Protein AF-A0A960EI30-F1 (afdb_monomer)

Secondary structure (DSSP, 8-state):
-HHHHHHHHHHHHHTT----------EETTTTEE--TTGGGSTT---------EEEEEEBPPPTT-SS-PEEEEEES-GGGGGG--EEEE-TT-EEEEEEETTEEEEEETTTTTTTTTTTTTPEEEEEEEHHHHTT-BB--SSGGGTTSTT-SEEEE-TT--TTSTTSEEEE-TTT-HHHHHHH-

Solvent-accessible surface area (backbone atoms only — not comparable to full-atom values): 10805 Å² total; per-residue (Å²): 107,71,67,58,51,51,50,52,51,47,55,37,45,78,69,66,74,59,83,88,80,95,73,65,66,58,66,40,81,91,77,72,42,78,54,56,81,65,66,66,66,40,93,81,57,75,72,96,76,90,69,62,80,46,78,47,78,37,43,33,60,59,54,98,89,52,94,63,55,40,24,41,37,27,37,45,62,56,72,87,47,56,69,55,51,40,33,37,30,28,28,41,89,41,54,27,31,34,29,38,48,97,89,43,38,40,36,34,24,51,76,18,46,73,82,41,49,77,82,46,62,83,49,43,80,78,48,77,43,50,25,57,76,48,43,72,42,43,42,57,67,95,49,71,84,58,71,84,47,84,90,48,36,27,27,38,70,29,85,84,60,65,80,64,56,64,27,44,26,42,70,24,26,48,86,78,31,58,68,31,32,63,71,73,109

pLDDT: mean 89.68, std 6.68, range [59.0, 97.44]

Foldseek 3Di:
DVVVVVVVVVVCVVVVNDDDDDAAADADPVVRDGDDPVVCPPPPNDDDDDFDKDWDWWFWDDDVPDPATATEIAIDRCVVLLLLFFEKEAAQAFKWFWKDDPRYTYIFGPLQCVVCVVVCPRIDGPDIDGSNVQFQIATDGPHCPCVVPPPTRTYFYQNPQDGNPTRRMHGARLNNDRSSVVRVD

Radius of gyration: 20.9 Å; Cα contacts (8 Å, |Δi|>4): 328; chains: 1; bounding box: 59×34×61 Å

Structure (mmCIF, N/CA/C/O backbone):
data_AF-A0A960EI30-F1
#
_entry.id   AF-A0A960EI30-F1
#
loop_
_atom_site.group_PDB
_atom_site.id
_atom_site.type_symbol
_atom_site.label_atom_id
_atom_site.label_alt_id
_atom_site.label_comp_id
_atom_site.label_asym_id
_atom_site.label_entity_id
_atom_site.label_seq_id
_atom_site.pdbx_PDB_ins_code
_atom_site.Cartn_x
_atom_site.Cartn_y
_atom_site.Cartn_z
_atom_site.occupancy
_atom_site.B_iso_or_equiv
_atom_site.auth_seq_id
_atom_site.auth_comp_id
_atom_site.auth_asym_id
_atom_site.auth_atom_id
_atom_site.pdbx_PDB_model_num
ATOM 1 N N . TYR A 1 1 ? 34.823 -7.526 -31.412 1.00 83.88 1 TYR A N 1
ATOM 2 C CA . TYR A 1 1 ? 33.983 -7.645 -30.200 1.00 83.88 1 TYR A CA 1
ATOM 3 C C . TYR A 1 1 ? 32.871 -6.600 -30.197 1.00 83.88 1 TYR A C 1
ATOM 5 O O . TYR A 1 1 ? 31.747 -6.986 -30.466 1.00 83.88 1 TYR A O 1
ATOM 13 N N . MET A 1 2 ? 33.157 -5.297 -30.018 1.00 94.31 2 MET A N 1
ATOM 14 C CA . MET A 1 2 ? 32.114 -4.246 -29.999 1.00 94.31 2 MET A CA 1
ATOM 15 C C . MET A 1 2 ? 31.248 -4.201 -31.269 1.00 94.31 2 MET A C 1
ATOM 17 O O . MET A 1 2 ? 30.031 -4.094 -31.173 1.00 94.31 2 MET A O 1
ATOM 21 N N . GLU A 1 3 ? 31.855 -4.342 -32.450 1.00 94.56 3 GLU A N 1
ATOM 22 C CA . GLU A 1 3 ? 31.123 -4.392 -33.726 1.00 94.56 3 GLU A CA 1
ATOM 23 C C . GLU A 1 3 ? 30.145 -5.577 -33.788 1.00 94.56 3 GLU A C 1
ATOM 25 O O . GLU A 1 3 ? 28.998 -5.418 -34.195 1.00 94.56 3 GLU A O 1
ATOM 30 N N . SER A 1 4 ? 30.555 -6.748 -33.294 1.00 95.38 4 SER A N 1
ATOM 31 C CA . SER A 1 4 ? 29.703 -7.940 -33.210 1.00 95.38 4 SER A CA 1
ATOM 32 C C . SER A 1 4 ? 28.537 -7.742 -32.233 1.00 95.38 4 SER A C 1
ATOM 34 O O . SER A 1 4 ? 27.418 -8.156 -32.528 1.00 95.38 4 SER A O 1
ATOM 36 N N . THR A 1 5 ? 28.771 -7.075 -31.096 1.00 94.50 5 THR A N 1
ATOM 37 C CA . THR A 1 5 ? 27.716 -6.707 -30.137 1.00 94.50 5 THR A CA 1
ATOM 38 C C . THR A 1 5 ? 26.719 -5.731 -30.757 1.00 94.50 5 THR A C 1
ATOM 40 O O . THR A 1 5 ? 25.513 -5.934 -30.642 1.00 94.50 5 THR A O 1
ATOM 43 N N . MET A 1 6 ? 27.210 -4.707 -31.459 1.00 95.62 6 MET A N 1
ATOM 44 C CA . MET A 1 6 ? 26.358 -3.726 -32.132 1.00 95.62 6 MET A CA 1
ATOM 45 C C . MET A 1 6 ? 25.544 -4.365 -33.262 1.00 95.62 6 MET A C 1
ATOM 47 O O . MET A 1 6 ? 24.359 -4.077 -33.410 1.00 95.62 6 MET A O 1
ATOM 51 N N . TRP A 1 7 ? 26.143 -5.293 -34.015 1.00 96.44 7 TRP A N 1
ATOM 52 C CA . TRP A 1 7 ? 25.434 -6.090 -35.013 1.00 96.44 7 TRP A CA 1
ATOM 53 C C . TRP A 1 7 ? 24.312 -6.921 -34.377 1.00 96.44 7 TRP A C 1
ATOM 55 O O . TRP A 1 7 ? 23.181 -6.875 -34.857 1.00 96.44 7 TRP A O 1
ATOM 65 N N . ALA A 1 8 ? 24.583 -7.618 -33.268 1.00 96.19 8 ALA A N 1
ATOM 66 C CA . ALA A 1 8 ? 23.573 -8.407 -32.563 1.00 96.19 8 ALA A CA 1
ATOM 67 C C . ALA A 1 8 ? 22.427 -7.530 -32.031 1.00 96.19 8 ALA A C 1
ATOM 69 O O . ALA A 1 8 ? 21.259 -7.876 -32.202 1.00 96.19 8 ALA A O 1
ATOM 70 N N . PHE A 1 9 ? 22.744 -6.365 -31.459 1.00 95.88 9 PHE A N 1
ATOM 71 C CA . PHE A 1 9 ? 21.742 -5.399 -31.009 1.00 95.88 9 PHE A CA 1
ATOM 72 C C . PHE A 1 9 ? 20.889 -4.882 -32.174 1.00 95.88 9 PHE A C 1
ATOM 74 O O . PHE A 1 9 ? 19.662 -4.878 -32.083 1.00 95.88 9 PHE A O 1
ATOM 81 N N . LYS A 1 10 ? 21.514 -4.541 -33.309 1.00 96.44 10 LYS A N 1
ATOM 82 C CA . LYS A 1 10 ? 20.796 -4.141 -34.526 1.00 96.44 10 LYS A CA 1
ATOM 83 C C . LYS A 1 10 ? 19.854 -5.244 -35.010 1.00 96.44 10 LYS A C 1
ATOM 85 O O . LYS A 1 10 ? 18.728 -4.946 -35.378 1.00 96.44 10 LYS A O 1
ATOM 90 N N . GLN A 1 11 ? 20.266 -6.512 -34.973 1.00 97.12 11 GLN A N 1
ATOM 91 C CA . GLN A 1 11 ? 19.382 -7.624 -35.345 1.00 97.12 11 GLN A CA 1
ATOM 92 C C . GLN A 1 11 ? 18.156 -7.735 -34.427 1.00 97.12 11 GLN A C 1
ATOM 94 O O . GLN A 1 11 ? 17.078 -8.086 -34.898 1.00 97.12 11 GLN A O 1
ATOM 99 N N . LEU A 1 12 ? 18.299 -7.452 -33.129 1.00 97.00 12 LEU A N 1
ATOM 100 C CA . LEU A 1 12 ? 17.165 -7.417 -32.198 1.00 97.00 12 LEU A CA 1
ATOM 101 C C . LEU A 1 12 ? 16.245 -6.223 -32.477 1.00 97.00 12 LEU A C 1
ATOM 103 O O . LEU A 1 12 ? 15.024 -6.380 -32.467 1.00 97.00 12 LEU A O 1
ATOM 107 N N . TRP A 1 13 ? 16.829 -5.060 -32.775 1.00 95.81 13 TRP A N 1
ATOM 108 C CA . TRP A 1 13 ? 16.100 -3.858 -33.172 1.00 95.81 13 TRP A CA 1
ATOM 109 C C . TRP A 1 13 ? 15.303 -4.069 -34.464 1.00 95.81 13 TRP A C 1
ATOM 111 O O . TRP A 1 13 ? 14.098 -3.839 -34.484 1.00 95.81 13 TRP A O 1
ATOM 121 N N . ASP A 1 14 ? 15.947 -4.583 -35.517 1.00 97.12 14 ASP A N 1
ATOM 122 C CA . ASP A 1 14 ? 15.319 -4.853 -36.818 1.00 97.12 14 ASP A CA 1
ATOM 123 C C . ASP A 1 14 ? 14.150 -5.854 -36.693 1.00 97.12 14 ASP A C 1
ATOM 125 O O . ASP A 1 14 ? 13.209 -5.817 -37.483 1.00 97.12 14 ASP A O 1
ATOM 129 N N . LYS A 1 15 ? 14.190 -6.742 -35.688 1.00 97.44 15 LYS A N 1
ATOM 130 C CA . LYS A 1 15 ? 13.121 -7.703 -35.362 1.00 97.44 15 LYS A CA 1
ATOM 131 C C . LYS A 1 15 ? 12.020 -7.131 -34.460 1.00 97.44 15 LYS A C 1
ATOM 133 O O . LYS A 1 15 ? 11.087 -7.861 -34.135 1.00 97.44 15 LYS A O 1
ATOM 138 N N . GLY A 1 16 ? 12.125 -5.875 -34.024 1.00 96.12 16 GLY A N 1
ATOM 139 C CA . GLY A 1 16 ? 11.161 -5.241 -33.120 1.00 96.12 16 GLY A CA 1
ATOM 140 C C . GLY A 1 16 ? 11.188 -5.782 -31.685 1.00 96.12 16 GLY A C 1
ATOM 141 O O . GLY A 1 16 ? 10.195 -5.670 -30.975 1.00 96.12 16 GLY A O 1
ATOM 142 N N . LEU A 1 17 ? 12.298 -6.390 -31.251 1.00 95.62 17 LEU A N 1
ATOM 143 C CA . LEU A 1 17 ? 12.448 -6.961 -29.902 1.00 95.62 17 LEU A CA 1
ATOM 144 C C . LEU A 1 17 ? 13.025 -5.966 -28.882 1.00 95.62 17 LEU A C 1
ATOM 146 O O . LEU A 1 17 ? 13.135 -6.288 -27.701 1.00 95.62 17 LEU A O 1
ATOM 150 N N . VAL A 1 18 ? 13.418 -4.774 -29.333 1.00 94.56 18 VAL A N 1
ATOM 151 C CA . VAL A 1 18 ? 13.953 -3.695 -28.498 1.00 94.56 18 VAL A CA 1
ATOM 152 C C . VAL A 1 18 ? 12.919 -2.585 -28.422 1.00 94.56 18 VAL A C 1
ATOM 154 O O . VAL A 1 18 ? 12.392 -2.157 -29.446 1.00 94.56 18 VAL A O 1
ATOM 157 N N . TYR A 1 19 ? 12.649 -2.113 -27.211 1.00 93.69 19 TYR A N 1
ATOM 158 C CA . TYR A 1 19 ? 11.723 -1.019 -26.967 1.00 93.69 19 TYR A CA 1
ATOM 159 C C . TYR A 1 19 ? 12.209 -0.153 -25.807 1.00 93.69 19 TYR A C 1
ATOM 161 O O . TYR A 1 19 ? 12.984 -0.596 -24.958 1.00 93.69 19 TYR A O 1
ATOM 169 N N . GLU A 1 20 ? 11.723 1.081 -25.781 1.00 92.06 20 GLU A N 1
ATOM 170 C CA . GLU A 1 20 ? 11.888 2.011 -24.672 1.00 92.06 20 GLU A CA 1
ATOM 171 C C . GLU A 1 20 ? 10.572 2.084 -23.893 1.00 92.06 20 GLU A C 1
ATOM 173 O O . GLU A 1 20 ? 9.489 2.078 -24.482 1.00 92.06 20 GLU A O 1
ATOM 178 N N . GLY A 1 21 ? 10.650 2.118 -22.564 1.00 88.56 21 GLY A N 1
ATOM 179 C CA . GLY A 1 21 ? 9.469 2.222 -21.719 1.00 88.56 21 GLY A CA 1
ATOM 180 C C . GLY A 1 21 ? 9.800 2.727 -20.323 1.00 88.56 21 GLY A C 1
ATOM 181 O O . GLY A 1 21 ? 10.881 2.471 -19.797 1.00 88.56 21 GLY A O 1
ATOM 182 N N . TYR A 1 22 ? 8.838 3.420 -19.718 1.00 88.19 22 TYR A N 1
ATOM 183 C CA . TYR A 1 22 ? 8.903 3.847 -18.325 1.00 88.19 22 TYR A CA 1
ATOM 184 C C . TYR A 1 22 ? 8.431 2.706 -17.427 1.00 88.19 22 TYR A C 1
ATOM 186 O O . TYR A 1 22 ? 7.277 2.286 -17.511 1.00 88.19 22 TYR A O 1
ATOM 194 N N . ARG A 1 23 ? 9.333 2.185 -16.592 1.00 86.62 23 ARG A N 1
ATOM 195 C CA . ARG A 1 23 ? 9.057 1.090 -15.654 1.00 86.62 23 ARG A CA 1
ATOM 196 C C . ARG A 1 23 ? 9.747 1.338 -14.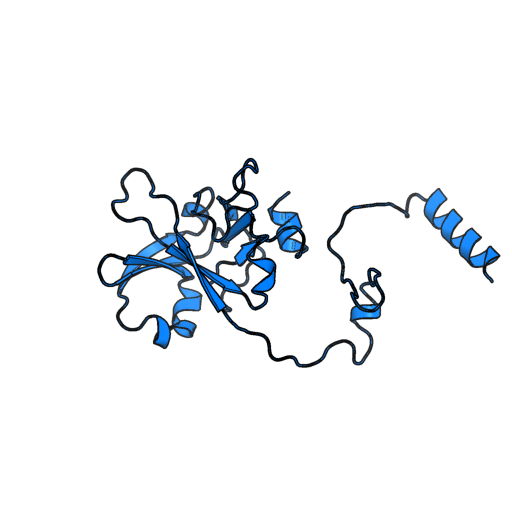319 1.00 86.62 23 ARG A C 1
ATOM 198 O O . ARG A 1 23 ? 10.820 1.939 -14.280 1.00 86.62 23 ARG A O 1
ATOM 205 N N . VAL A 1 24 ? 9.158 0.810 -13.250 1.00 89.31 24 VAL A N 1
ATOM 206 C CA . VAL A 1 24 ? 9.842 0.655 -11.965 1.00 89.31 24 VAL A CA 1
ATOM 207 C C . VAL A 1 24 ? 10.818 -0.510 -12.096 1.00 89.31 24 VAL A C 1
ATOM 209 O O . VAL A 1 24 ? 10.431 -1.619 -12.452 1.00 89.31 24 VAL A O 1
ATOM 212 N N . VAL A 1 25 ? 12.100 -0.250 -11.851 1.00 91.00 25 VAL A N 1
ATOM 213 C CA . VAL A 1 25 ? 13.173 -1.248 -11.939 1.00 91.00 25 VAL A CA 1
ATOM 214 C C . VAL A 1 25 ? 14.093 -1.135 -10.727 1.00 91.00 25 VAL A C 1
ATOM 216 O O . VAL A 1 25 ? 14.200 -0.052 -10.142 1.00 91.00 25 VAL A O 1
ATOM 219 N N . PRO A 1 26 ? 14.796 -2.215 -10.344 1.00 89.69 26 PRO A N 1
ATOM 220 C CA . PRO A 1 26 ? 15.822 -2.134 -9.315 1.00 89.69 26 PRO A CA 1
ATOM 221 C C . PRO A 1 26 ? 16.863 -1.072 -9.685 1.00 89.69 26 PRO A C 1
ATOM 223 O O . PRO A 1 26 ? 17.439 -1.107 -10.772 1.00 89.69 26 PRO A O 1
ATOM 226 N N . TYR A 1 27 ? 17.110 -0.124 -8.783 1.00 91.12 27 TYR A N 1
ATOM 227 C CA . TYR A 1 27 ? 18.013 0.998 -9.027 1.00 91.12 27 TYR A CA 1
ATOM 228 C C . TYR A 1 27 ? 19.121 1.045 -7.976 1.00 91.12 27 TYR A C 1
ATOM 230 O O . TYR A 1 27 ? 18.857 1.058 -6.772 1.00 91.12 27 TYR A O 1
ATOM 238 N N . SER A 1 28 ? 20.378 1.100 -8.425 1.00 91.12 28 SER A N 1
ATOM 239 C CA . SER A 1 28 ? 21.524 1.288 -7.534 1.00 91.12 28 SER A CA 1
ATOM 240 C C . SER A 1 28 ? 21.850 2.769 -7.419 1.00 91.12 28 SER A C 1
ATOM 242 O O . SER A 1 28 ? 22.382 3.370 -8.348 1.00 91.12 28 SER A O 1
ATOM 244 N N . TRP A 1 29 ? 21.595 3.361 -6.253 1.00 90.88 29 TRP A N 1
ATOM 245 C CA . TRP A 1 29 ? 21.957 4.758 -5.993 1.00 90.88 29 TRP A CA 1
ATOM 246 C C . TRP A 1 29 ? 23.478 4.989 -5.997 1.00 90.88 29 TRP A C 1
ATOM 248 O O . TRP A 1 29 ? 23.924 6.074 -6.358 1.00 90.88 29 TRP A O 1
ATOM 258 N N . ALA A 1 30 ? 24.276 3.973 -5.647 1.00 91.12 30 ALA A N 1
ATOM 259 C CA . ALA A 1 30 ? 25.737 4.063 -5.634 1.00 91.12 30 ALA A CA 1
ATOM 260 C C . ALA A 1 30 ? 26.339 4.069 -7.049 1.00 91.12 30 ALA A C 1
ATOM 262 O O . ALA A 1 30 ? 27.309 4.778 -7.298 1.00 91.12 30 ALA A O 1
ATOM 263 N N . ALA A 1 31 ? 25.759 3.290 -7.968 1.00 91.00 31 ALA A N 1
ATOM 264 C CA . ALA A 1 31 ? 26.190 3.227 -9.367 1.00 91.00 31 ALA A CA 1
ATOM 265 C C . ALA A 1 31 ? 25.393 4.169 -10.289 1.00 91.00 31 ALA A C 1
ATOM 267 O O . ALA A 1 31 ? 25.748 4.322 -11.452 1.00 91.00 31 ALA A O 1
ATOM 268 N N . GLN A 1 32 ? 24.326 4.787 -9.770 1.00 93.69 32 GLN A N 1
ATOM 269 C CA . GLN A 1 32 ? 23.434 5.712 -10.477 1.00 93.69 32 GLN A CA 1
ATOM 270 C C . GLN A 1 32 ? 22.860 5.130 -11.778 1.00 93.69 32 GLN A C 1
ATOM 272 O O . GLN A 1 32 ? 22.743 5.817 -12.788 1.00 93.69 32 GLN A O 1
ATOM 277 N N . THR A 1 33 ? 22.515 3.840 -11.757 1.00 93.06 33 THR A N 1
ATOM 278 C CA . THR A 1 33 ? 22.007 3.116 -12.927 1.00 93.06 33 THR A CA 1
ATOM 279 C C . THR A 1 33 ? 20.950 2.088 -12.524 1.00 93.06 33 THR A C 1
ATOM 281 O O . THR A 1 33 ? 21.036 1.518 -11.424 1.00 93.06 33 THR A O 1
ATOM 284 N N . PRO A 1 34 ? 19.960 1.817 -13.398 1.00 92.00 34 PRO A N 1
ATOM 285 C CA . PRO A 1 34 ? 19.110 0.644 -13.260 1.00 92.00 34 PRO A CA 1
ATOM 286 C C . PRO A 1 34 ? 19.932 -0.644 -13.367 1.00 92.00 34 PRO A C 1
ATOM 288 O O . PRO A 1 34 ? 20.963 -0.688 -14.043 1.00 92.00 34 PRO A O 1
ATOM 291 N N . LEU A 1 35 ? 19.445 -1.684 -12.698 1.00 89.44 35 LEU A N 1
ATOM 292 C CA . LEU A 1 35 ? 19.988 -3.035 -12.728 1.00 89.44 35 LEU A CA 1
ATOM 293 C C . LEU A 1 35 ? 19.006 -3.982 -13.417 1.00 89.44 35 LEU A C 1
ATOM 295 O O . LEU A 1 35 ? 17.786 -3.826 -13.340 1.00 89.44 35 LEU A O 1
ATOM 299 N N . SER A 1 36 ? 19.550 -5.003 -14.064 1.00 88.31 36 SER A N 1
ATOM 300 C CA . SER A 1 36 ? 18.779 -6.103 -14.632 1.00 88.31 36 SER A CA 1
ATOM 301 C C . SER A 1 36 ? 18.301 -7.078 -13.550 1.00 88.31 36 SER A C 1
ATOM 303 O O . SER A 1 36 ? 18.936 -7.259 -12.510 1.00 88.31 36 SER A O 1
ATOM 305 N N . HIS A 1 37 ? 17.220 -7.811 -13.831 1.00 83.12 37 HIS A N 1
ATOM 306 C CA . HIS A 1 37 ? 16.724 -8.864 -12.934 1.00 83.12 37 HIS A CA 1
ATOM 307 C C . HIS A 1 37 ? 17.718 -10.014 -12.695 1.00 83.12 37 HIS A C 1
ATOM 309 O O . HIS A 1 37 ? 17.536 -10.800 -11.764 1.00 83.12 37 HIS A O 1
ATOM 315 N N . PHE A 1 38 ? 18.728 -10.172 -13.557 1.00 83.19 38 PHE A N 1
ATOM 316 C CA . PHE A 1 38 ? 19.775 -11.175 -13.366 1.00 83.19 38 PHE A CA 1
ATOM 317 C C . PHE A 1 38 ? 20.805 -10.707 -12.336 1.00 83.19 38 PHE A C 1
ATOM 319 O O . PHE A 1 38 ? 21.208 -11.499 -11.489 1.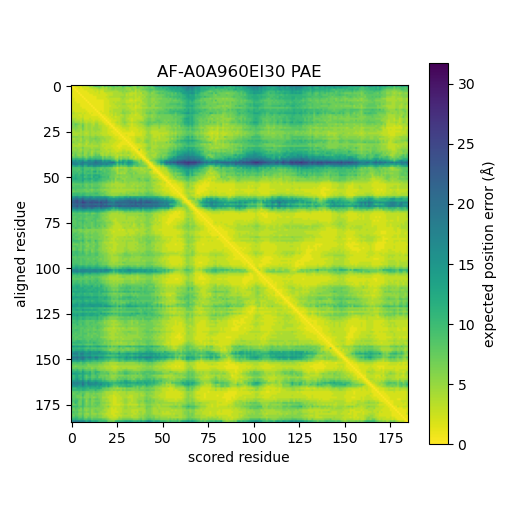00 83.19 38 PHE A O 1
ATOM 326 N N . GLU A 1 39 ? 21.172 -9.423 -12.337 1.00 83.44 39 GLU A N 1
ATOM 327 C CA . GLU A 1 39 ? 22.117 -8.854 -11.364 1.00 83.44 39 GLU A CA 1
ATOM 328 C C . GLU A 1 39 ? 21.567 -8.890 -9.936 1.00 83.44 39 GLU A C 1
ATOM 330 O O . GLU A 1 39 ? 22.310 -9.152 -8.992 1.00 83.44 39 GLU A O 1
ATOM 335 N N . THR A 1 40 ? 20.254 -8.714 -9.772 1.00 76.19 40 THR A N 1
ATOM 336 C CA . THR A 1 40 ? 19.594 -8.808 -8.461 1.00 76.19 40 THR A CA 1
ATOM 337 C C . THR A 1 40 ? 19.508 -10.230 -7.912 1.00 76.19 40 THR A C 1
ATOM 339 O O . THR A 1 40 ? 19.113 -10.399 -6.766 1.00 76.19 40 THR A O 1
ATOM 342 N N . ARG A 1 41 ? 19.826 -11.252 -8.717 1.00 74.06 41 ARG A N 1
ATOM 343 C CA . ARG A 1 41 ? 19.757 -12.674 -8.337 1.00 74.06 41 ARG A CA 1
ATOM 344 C C . ARG A 1 41 ? 21.125 -13.354 -8.277 1.00 74.06 41 ARG A C 1
ATOM 346 O O . ARG A 1 41 ? 21.184 -14.557 -8.055 1.00 74.06 41 ARG A O 1
ATOM 353 N N . LEU A 1 42 ? 22.214 -12.608 -8.468 1.00 75.50 42 LEU A N 1
ATOM 354 C CA . LEU A 1 42 ? 23.567 -13.136 -8.292 1.00 75.50 42 LEU A CA 1
ATOM 355 C C . LEU A 1 42 ? 23.807 -13.532 -6.828 1.00 75.50 42 LEU A C 1
ATOM 357 O O . LEU A 1 42 ? 23.297 -12.878 -5.911 1.00 75.50 42 LEU A O 1
ATOM 361 N N . ASP A 1 43 ? 24.607 -14.574 -6.607 1.00 59.00 43 ASP A N 1
ATOM 362 C CA . ASP A 1 43 ? 24.966 -15.045 -5.267 1.00 59.00 43 ASP A CA 1
ATOM 363 C C . ASP A 1 43 ? 25.548 -13.887 -4.425 1.00 59.00 43 ASP A C 1
ATOM 365 O O . ASP A 1 43 ? 26.480 -13.200 -4.848 1.00 59.00 43 ASP A O 1
ATOM 369 N N . ASN A 1 44 ? 24.996 -13.668 -3.222 1.00 64.69 44 ASN A N 1
ATOM 370 C CA . ASN A 1 44 ? 25.287 -12.568 -2.271 1.00 64.69 44 ASN A CA 1
ATOM 371 C C . ASN A 1 44 ? 24.647 -11.186 -2.541 1.00 64.69 44 ASN A C 1
ATOM 373 O O . ASN A 1 44 ? 25.010 -10.198 -1.885 1.00 64.69 44 ASN A O 1
ATOM 377 N N . SER A 1 45 ? 23.696 -11.092 -3.471 1.00 74.44 45 SER A N 1
ATOM 378 C CA . SER A 1 45 ? 22.893 -9.875 -3.695 1.00 74.44 45 SER A CA 1
ATOM 379 C C . SER A 1 45 ? 21.930 -9.580 -2.534 1.00 74.44 45 SER A C 1
ATOM 381 O O . SER A 1 45 ? 21.864 -8.444 -2.059 1.00 74.44 45 SER A O 1
ATOM 383 N N . TYR A 1 46 ? 21.246 -10.604 -2.017 1.00 81.06 46 TYR A N 1
ATOM 384 C CA . TYR A 1 46 ? 20.376 -10.493 -0.845 1.00 81.06 46 TYR A CA 1
ATOM 385 C C . TYR A 1 46 ? 21.185 -10.502 0.450 1.00 81.06 46 TYR A C 1
ATOM 387 O O . TYR A 1 46 ? 22.072 -11.332 0.655 1.00 81.06 46 TYR A O 1
ATOM 395 N N . ARG A 1 47 ? 20.869 -9.567 1.346 1.00 83.62 47 ARG A N 1
ATOM 396 C CA . ARG A 1 47 ? 21.516 -9.426 2.653 1.00 83.62 47 ARG A CA 1
ATOM 397 C C . ARG A 1 47 ? 20.458 -9.141 3.698 1.00 83.62 47 ARG A C 1
ATOM 399 O O . ARG A 1 47 ? 19.582 -8.315 3.460 1.00 83.62 47 ARG A O 1
ATOM 406 N N . SER A 1 48 ? 20.584 -9.759 4.866 1.00 86.56 48 SER A N 1
ATOM 407 C CA . SER A 1 48 ? 19.721 -9.437 5.997 1.00 86.56 48 SER A CA 1
ATOM 408 C C . SER A 1 48 ? 19.926 -7.980 6.406 1.00 86.56 48 SER A C 1
ATOM 410 O O . SER A 1 48 ? 21.051 -7.537 6.661 1.00 86.56 48 SER A O 1
ATOM 412 N N . ARG A 1 49 ? 18.831 -7.228 6.450 1.00 85.38 49 ARG A N 1
ATOM 413 C CA . ARG A 1 49 ? 18.773 -5.851 6.933 1.00 85.38 49 ARG A CA 1
ATOM 414 C C . ARG A 1 49 ? 17.706 -5.758 8.011 1.00 85.38 49 ARG A C 1
ATOM 416 O O . ARG A 1 49 ? 16.778 -6.560 8.048 1.00 85.38 49 ARG A O 1
ATOM 423 N N . GLN A 1 50 ? 17.899 -4.813 8.919 1.00 86.38 50 GLN A N 1
ATOM 424 C CA . GLN A 1 50 ? 16.890 -4.465 9.900 1.00 86.38 50 GLN A CA 1
ATOM 425 C C . GLN A 1 50 ? 16.161 -3.235 9.378 1.00 86.38 50 GLN A C 1
ATOM 427 O O . GLN A 1 50 ? 16.743 -2.152 9.339 1.00 86.38 50 GLN A O 1
ATOM 432 N N . ASP A 1 51 ? 14.911 -3.431 8.981 1.00 87.12 51 ASP A N 1
ATOM 433 C CA . ASP A 1 51 ? 14.031 -2.367 8.518 1.00 87.12 51 ASP A CA 1
ATOM 434 C C . ASP A 1 51 ? 12.982 -2.047 9.592 1.00 87.12 51 ASP A C 1
ATOM 436 O O . ASP A 1 51 ? 12.607 -2.921 10.386 1.00 87.12 51 ASP A O 1
ATOM 440 N N . PRO A 1 52 ? 12.518 -0.790 9.675 1.00 89.88 52 PRO A N 1
ATOM 441 C CA . PRO A 1 52 ? 11.411 -0.440 10.551 1.00 89.88 52 PRO A CA 1
ATOM 442 C C . PRO A 1 52 ? 10.128 -1.119 10.063 1.00 89.88 52 PRO A C 1
ATOM 444 O O . PRO A 1 52 ? 9.888 -1.192 8.867 1.00 89.88 52 PRO A O 1
ATOM 447 N N . ALA A 1 53 ? 9.270 -1.554 10.982 1.00 89.31 53 ALA A N 1
ATOM 448 C CA . ALA A 1 53 ? 7.920 -2.014 10.669 1.00 89.31 53 ALA A CA 1
ATOM 449 C C . ALA A 1 53 ? 6.926 -1.013 11.259 1.00 89.31 53 ALA A C 1
ATOM 451 O O . ALA A 1 53 ? 6.802 -0.909 12.480 1.00 89.31 53 ALA A O 1
ATOM 452 N N . LEU A 1 54 ? 6.250 -0.246 10.403 1.00 91.94 54 LEU A N 1
ATOM 453 C CA . LEU A 1 54 ? 5.295 0.774 10.828 1.00 91.94 54 LEU A CA 1
ATOM 454 C C . LEU A 1 54 ? 3.880 0.384 10.426 1.00 91.94 54 LEU A C 1
ATOM 456 O O . LEU A 1 54 ? 3.638 -0.084 9.317 1.00 91.94 54 LEU A O 1
ATOM 460 N N . THR A 1 55 ? 2.939 0.630 11.333 1.00 93.44 55 THR A N 1
ATOM 461 C CA . THR A 1 55 ? 1.506 0.594 11.032 1.00 93.44 55 THR A CA 1
ATOM 462 C C . THR A 1 55 ? 0.981 2.018 11.090 1.00 93.44 55 THR A C 1
ATOM 464 O O . THR A 1 55 ? 1.145 2.699 12.102 1.00 93.44 55 THR A O 1
ATOM 467 N N . VAL A 1 56 ? 0.394 2.481 9.991 1.00 94.56 56 VAL A N 1
ATOM 468 C CA . VAL A 1 56 ? -0.042 3.865 9.809 1.00 94.56 56 VAL A CA 1
ATOM 469 C C . VAL A 1 56 ? -1.548 3.909 9.577 1.00 94.56 56 VAL A C 1
ATOM 471 O O . VAL A 1 56 ? -2.108 3.084 8.857 1.00 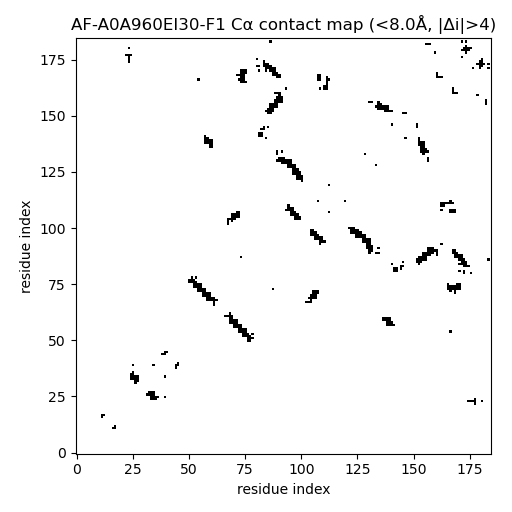94.56 56 VAL A O 1
ATOM 474 N N . THR A 1 57 ? -2.213 4.873 10.208 1.00 94.88 57 THR A N 1
ATOM 475 C CA . THR A 1 57 ? -3.662 5.070 10.108 1.00 94.88 57 THR A CA 1
ATOM 476 C C . THR A 1 57 ? -3.999 6.082 9.018 1.00 94.88 57 THR A C 1
ATOM 478 O O . THR A 1 57 ? -3.520 7.214 9.072 1.00 94.88 57 THR A O 1
ATOM 481 N N . PHE A 1 58 ? -4.897 5.722 8.107 1.00 95.62 58 PHE A N 1
ATOM 482 C CA . PHE A 1 58 ? -5.452 6.612 7.088 1.00 95.62 58 PHE A CA 1
ATOM 483 C C . PHE A 1 58 ? -6.928 6.868 7.366 1.00 95.62 58 PHE A C 1
ATOM 485 O O . PHE A 1 58 ? -7.732 5.940 7.397 1.00 95.62 58 PHE A O 1
ATOM 492 N N . LYS A 1 59 ? -7.311 8.121 7.592 1.00 94.75 59 LYS A N 1
ATOM 493 C CA . LYS A 1 59 ? -8.695 8.464 7.929 1.00 94.75 59 LYS A CA 1
ATOM 494 C C . LYS A 1 59 ? -9.548 8.496 6.664 1.00 94.75 59 LYS A C 1
ATOM 496 O O . LYS A 1 59 ? -9.341 9.351 5.808 1.00 94.75 59 LYS A O 1
ATOM 501 N N . LEU A 1 60 ? -10.505 7.578 6.547 1.00 93.94 60 LEU A N 1
ATOM 502 C CA . LEU A 1 60 ? -11.441 7.557 5.425 1.00 93.94 60 LEU A CA 1
ATOM 503 C C . LEU A 1 60 ? -12.429 8.716 5.551 1.00 93.94 60 LEU A C 1
ATOM 505 O O . LEU A 1 60 ? -12.834 9.088 6.653 1.00 93.94 60 LEU A O 1
ATOM 509 N N . HIS A 1 61 ? -12.866 9.267 4.425 1.00 90.44 61 HIS A N 1
ATOM 510 C CA . HIS A 1 61 ? -13.977 10.203 4.442 1.00 90.44 61 HIS A CA 1
ATOM 511 C C . HIS A 1 61 ? -15.284 9.464 4.795 1.00 90.44 61 HIS A C 1
ATOM 513 O O . HIS A 1 61 ? -15.514 8.331 4.342 1.00 90.44 61 HIS A O 1
ATOM 519 N N . PRO A 1 62 ? -16.142 10.076 5.634 1.00 84.25 62 PRO A N 1
ATOM 520 C CA . PRO A 1 62 ? -17.377 9.446 6.075 1.00 84.25 62 PRO A CA 1
ATOM 521 C C . PRO A 1 62 ? -18.303 9.210 4.882 1.00 84.25 62 PRO A C 1
ATOM 523 O O . PRO A 1 62 ? -18.477 10.082 4.026 1.00 84.25 62 PRO A O 1
ATOM 526 N N . LYS A 1 63 ? -18.908 8.023 4.822 1.00 81.56 63 LYS A N 1
ATOM 527 C CA . LYS A 1 63 ? -19.959 7.735 3.838 1.00 81.56 63 LYS A CA 1
ATOM 528 C C . LYS A 1 63 ? -21.263 8.401 4.281 1.00 81.56 63 LYS A C 1
ATOM 530 O O . LYS A 1 63 ? -21.474 8.648 5.467 1.00 81.56 63 LYS A O 1
ATOM 535 N N . HIS A 1 64 ? -22.161 8.680 3.338 1.00 67.69 64 HIS A N 1
ATOM 536 C CA . HIS A 1 64 ? -23.495 9.187 3.663 1.00 67.69 64 HIS A CA 1
ATOM 537 C C . HIS A 1 64 ? -24.202 8.216 4.630 1.00 67.69 64 HIS A C 1
ATOM 539 O O . HIS A 1 64 ? -24.453 7.069 4.265 1.00 67.69 64 HIS A O 1
ATOM 545 N N . GLY A 1 65 ? -24.468 8.665 5.862 1.00 65.06 65 GLY A N 1
ATOM 546 C CA . GLY A 1 65 ? -25.062 7.855 6.935 1.00 65.06 65 GLY A CA 1
ATOM 547 C C . GLY A 1 65 ? -24.088 7.336 8.004 1.00 65.06 65 GLY A C 1
ATOM 548 O O . GLY A 1 65 ? -24.546 6.833 9.024 1.00 65.06 65 GLY A O 1
ATOM 549 N N . GLU A 1 66 ? -22.771 7.488 7.836 1.00 75.19 66 GLU A N 1
ATOM 550 C CA . GLU A 1 66 ? -21.798 7.175 8.890 1.00 75.19 66 GLU A CA 1
ATOM 551 C C . GLU A 1 66 ? -21.591 8.377 9.820 1.00 75.19 66 GLU A C 1
ATOM 553 O O . GLU A 1 66 ? -21.233 9.468 9.378 1.00 75.19 66 GLU A O 1
ATOM 558 N N . SER A 1 67 ? -21.780 8.177 11.127 1.00 66.56 67 SER A N 1
ATOM 559 C CA . SER A 1 67 ? -21.551 9.227 12.132 1.00 66.56 67 SER A CA 1
ATOM 560 C C . SER A 1 67 ? -20.072 9.411 12.491 1.00 66.56 67 SER A C 1
ATOM 562 O O . SER A 1 67 ? -19.687 10.484 12.947 1.00 66.56 67 SER A O 1
ATOM 564 N N . ILE A 1 68 ? -19.245 8.377 12.294 1.00 81.06 68 ILE A N 1
ATOM 565 C CA . ILE A 1 68 ? -17.824 8.355 12.666 1.00 81.06 68 ILE A CA 1
ATOM 566 C C . ILE A 1 68 ? -17.014 7.879 11.463 1.00 81.06 68 ILE A C 1
ATOM 568 O O . ILE A 1 68 ? -17.243 6.784 10.954 1.00 81.06 68 ILE A O 1
ATOM 572 N N . ALA A 1 69 ? -16.052 8.697 11.040 1.00 86.69 69 ALA A N 1
ATOM 573 C CA . ALA A 1 69 ? -15.123 8.387 9.960 1.00 86.69 69 ALA A CA 1
ATOM 574 C C . ALA A 1 69 ? -14.122 7.294 10.395 1.00 86.69 69 ALA A C 1
ATOM 576 O O . ALA A 1 69 ? -13.315 7.550 11.297 1.00 86.69 69 ALA A O 1
ATOM 577 N N . PRO A 1 70 ? -14.145 6.093 9.790 1.00 92.38 70 PRO A N 1
ATOM 578 C CA . PRO A 1 70 ? -13.224 5.028 10.163 1.00 92.38 70 PRO A CA 1
ATOM 579 C C . PRO A 1 70 ? -11.801 5.297 9.660 1.00 92.38 70 PRO A C 1
ATOM 581 O O . PRO A 1 70 ? -11.590 5.950 8.637 1.00 92.38 70 PRO A O 1
ATOM 584 N N . LYS A 1 71 ? -10.807 4.762 10.370 1.00 95.12 71 LYS A N 1
ATOM 585 C CA . LYS A 1 71 ? -9.392 4.797 9.988 1.00 95.12 71 LYS A CA 1
ATOM 586 C C . LYS A 1 71 ? -8.971 3.432 9.444 1.00 95.12 71 LYS A C 1
ATOM 588 O O . LYS A 1 71 ? -9.175 2.414 10.097 1.00 95.12 71 LYS A O 1
ATOM 593 N N . LEU A 1 72 ? -8.366 3.407 8.267 1.00 95.31 72 LEU A N 1
ATOM 594 C CA . LEU A 1 72 ? -7.819 2.212 7.637 1.00 95.31 72 LEU A CA 1
ATOM 595 C C . LEU A 1 72 ? -6.359 2.031 8.077 1.00 95.31 72 LEU A C 1
ATOM 597 O O . LEU A 1 72 ? -5.575 2.979 8.006 1.00 95.31 72 LEU A O 1
ATOM 601 N N . LEU A 1 73 ? -5.995 0.847 8.569 1.00 95.25 73 LEU A N 1
ATOM 602 C CA . LEU A 1 73 ? -4.628 0.557 9.008 1.00 95.25 73 LEU A CA 1
ATOM 603 C C . LEU A 1 73 ? -3.829 -0.033 7.851 1.00 95.25 73 LEU A C 1
ATOM 605 O O . LEU A 1 73 ? -4.178 -1.109 7.377 1.00 95.25 73 LEU A O 1
ATOM 609 N N . ALA A 1 74 ? -2.746 0.622 7.434 1.00 95.06 74 ALA A N 1
ATOM 610 C CA . ALA A 1 74 ? -1.804 0.090 6.451 1.00 95.06 74 ALA A CA 1
ATOM 611 C C . ALA A 1 74 ? -0.447 -0.189 7.102 1.00 95.06 74 ALA A C 1
ATOM 613 O O . ALA A 1 74 ? 0.025 0.586 7.938 1.00 95.06 74 ALA A O 1
ATOM 614 N N . TRP A 1 75 ? 0.186 -1.287 6.707 1.00 94.00 75 TRP A N 1
ATOM 615 C CA . TRP A 1 75 ? 1.523 -1.655 7.160 1.00 94.00 75 TRP A CA 1
ATOM 616 C C . TRP A 1 75 ? 2.562 -1.353 6.080 1.00 94.00 75 TRP A C 1
ATOM 618 O O . TRP A 1 75 ? 2.303 -1.518 4.890 1.00 94.00 75 TRP A O 1
ATOM 628 N N . THR A 1 76 ? 3.741 -0.891 6.494 1.00 93.31 76 THR A N 1
ATOM 629 C CA . THR A 1 76 ? 4.873 -0.665 5.594 1.00 93.31 76 THR A CA 1
ATOM 630 C C . THR A 1 76 ? 6.205 -0.888 6.297 1.00 93.31 76 THR A C 1
ATOM 632 O O . THR A 1 76 ? 6.370 -0.556 7.477 1.00 93.31 76 THR A O 1
ATOM 635 N N . THR A 1 77 ? 7.175 -1.413 5.549 1.00 91.69 77 THR A N 1
ATOM 636 C CA . THR A 1 77 ? 8.586 -1.496 5.954 1.00 91.69 77 THR A CA 1
ATOM 637 C C . THR A 1 77 ? 9.447 -0.379 5.366 1.00 91.69 77 THR A C 1
ATOM 639 O O . THR A 1 77 ? 10.609 -0.215 5.733 1.00 91.69 77 THR A O 1
ATOM 642 N N . THR A 1 78 ? 8.877 0.446 4.480 1.00 92.94 78 THR A N 1
ATOM 643 C CA . THR A 1 78 ? 9.577 1.513 3.753 1.00 92.94 78 THR A CA 1
ATOM 644 C C . THR A 1 78 ? 8.936 2.883 4.015 1.00 92.94 78 THR A C 1
ATOM 646 O O . THR A 1 78 ? 8.337 3.479 3.119 1.00 92.94 78 THR A O 1
ATOM 649 N N . PRO A 1 79 ? 9.085 3.467 5.223 1.00 92.69 79 PRO A N 1
ATOM 650 C CA . PRO A 1 79 ? 8.413 4.721 5.593 1.00 92.69 79 PRO A CA 1
ATOM 651 C C . PRO A 1 79 ? 8.734 5.899 4.667 1.00 92.69 79 PRO A C 1
ATOM 653 O O . PRO A 1 79 ? 7.927 6.807 4.501 1.00 92.69 79 PRO A O 1
ATOM 656 N N . TRP A 1 80 ? 9.911 5.874 4.040 1.00 93.12 80 TRP A N 1
ATOM 657 C CA . TRP A 1 80 ? 10.373 6.894 3.101 1.00 93.12 80 TRP A CA 1
ATOM 658 C C . TRP A 1 80 ? 9.526 6.984 1.819 1.00 93.12 80 TRP A C 1
ATOM 660 O O . TRP A 1 80 ? 9.606 7.991 1.122 1.00 93.12 80 TRP A O 1
ATOM 670 N N . THR A 1 81 ? 8.692 5.980 1.527 1.00 93.88 81 THR A N 1
ATOM 671 C CA . THR A 1 81 ? 7.751 5.990 0.393 1.00 93.88 81 THR A CA 1
ATOM 672 C C . THR A 1 81 ? 6.407 6.649 0.729 1.00 93.88 81 THR A C 1
ATOM 674 O O . THR A 1 81 ? 5.702 7.078 -0.181 1.00 93.88 81 THR A O 1
ATOM 677 N N . LEU A 1 82 ? 6.074 6.826 2.017 1.00 93.88 82 LEU A N 1
ATOM 678 C CA . LEU A 1 82 ? 4.802 7.417 2.466 1.00 93.88 82 LEU A CA 1
ATOM 679 C C . LEU A 1 82 ? 4.535 8.837 1.937 1.00 93.88 82 LEU A C 1
ATOM 681 O O . LEU A 1 82 ? 3.382 9.126 1.620 1.00 93.88 82 LEU A O 1
ATOM 685 N N . PRO A 1 83 ? 5.537 9.730 1.788 1.00 93.75 83 PRO A N 1
ATOM 686 C CA . PRO A 1 83 ? 5.328 11.020 1.132 1.00 93.75 83 PRO A CA 1
ATOM 687 C C . PRO A 1 83 ? 4.799 10.905 -0.299 1.00 93.75 83 PRO A C 1
ATOM 689 O O . PRO A 1 83 ? 4.138 11.827 -0.755 1.00 93.75 83 PRO A O 1
ATOM 692 N N . SER A 1 84 ? 5.085 9.794 -0.990 1.00 92.31 84 SER A N 1
ATOM 693 C CA . SER A 1 84 ? 4.657 9.502 -2.367 1.00 92.31 84 SER A CA 1
ATOM 694 C C . SER A 1 84 ? 3.423 8.606 -2.450 1.00 92.31 84 SER A C 1
ATOM 696 O O . SER A 1 84 ? 3.130 8.055 -3.510 1.00 92.31 84 SER A O 1
ATOM 698 N N . ASN A 1 85 ? 2.701 8.451 -1.340 1.00 94.56 85 ASN A N 1
ATOM 699 C CA . ASN A 1 85 ? 1.442 7.729 -1.324 1.00 94.56 85 ASN A CA 1
ATOM 700 C C . ASN A 1 85 ? 0.396 8.445 -2.195 1.00 94.56 85 ASN A C 1
ATOM 702 O O . ASN A 1 85 ? 0.170 9.644 -2.038 1.00 94.56 85 ASN A O 1
ATOM 706 N N . LEU A 1 86 ? -0.260 7.691 -3.078 1.00 93.31 86 LEU A N 1
ATOM 707 C CA . LEU A 1 86 ? -1.334 8.183 -3.946 1.00 93.31 86 LEU A CA 1
ATOM 708 C C . LEU A 1 86 ? -2.634 7.389 -3.809 1.00 93.31 86 LEU A C 1
ATOM 710 O O . LEU A 1 86 ? -3.690 7.904 -4.165 1.00 93.31 86 LEU A O 1
ATOM 714 N N . ALA A 1 87 ? -2.579 6.161 -3.296 1.00 94.81 87 ALA A N 1
ATOM 715 C CA . ALA A 1 87 ? -3.759 5.338 -3.059 1.00 94.81 87 ALA A CA 1
ATOM 716 C C . ALA A 1 87 ? -3.533 4.360 -1.897 1.00 94.81 87 ALA A C 1
ATOM 718 O O . ALA A 1 87 ? -2.419 4.196 -1.392 1.00 94.81 87 ALA A O 1
ATOM 719 N N . LEU A 1 88 ? -4.598 3.683 -1.483 1.00 95.56 88 LEU A N 1
ATOM 720 C CA . LEU A 1 88 ? -4.528 2.490 -0.638 1.00 95.56 88 LEU A CA 1
ATOM 721 C C . LEU A 1 88 ? -5.111 1.331 -1.431 1.00 95.56 88 LEU A C 1
ATOM 723 O O . LEU A 1 88 ? -6.095 1.531 -2.130 1.00 95.56 88 LEU A O 1
ATOM 727 N N . ALA A 1 89 ? -4.561 0.132 -1.319 1.00 95.62 89 ALA A N 1
ATOM 728 C CA . ALA A 1 89 ? -5.119 -1.052 -1.952 1.00 95.62 89 ALA A CA 1
ATOM 729 C C . ALA A 1 89 ? -5.649 -2.035 -0.907 1.00 95.62 89 ALA A C 1
ATOM 731 O O . ALA A 1 89 ? -5.036 -2.256 0.141 1.00 95.62 89 ALA A O 1
ATOM 732 N N . VAL A 1 90 ? -6.800 -2.627 -1.221 1.00 96.00 90 VAL A N 1
ATOM 733 C CA . VAL A 1 90 ? -7.462 -3.676 -0.439 1.00 96.00 90 VAL A CA 1
ATOM 734 C C . VAL A 1 90 ? -7.797 -4.856 -1.340 1.00 96.00 90 VAL A C 1
ATOM 736 O O . VAL A 1 90 ? -8.082 -4.683 -2.527 1.00 96.00 90 VAL A O 1
ATOM 739 N N . HIS A 1 91 ? -7.787 -6.065 -0.788 1.00 95.44 91 HIS A N 1
ATOM 740 C CA . HIS A 1 91 ? -8.171 -7.246 -1.545 1.00 95.44 91 HIS A CA 1
ATOM 741 C C . HIS A 1 91 ? -9.708 -7.280 -1.672 1.00 95.44 91 HIS A C 1
ATOM 743 O O . HIS A 1 91 ? -10.385 -7.335 -0.642 1.00 95.44 91 HIS A O 1
ATOM 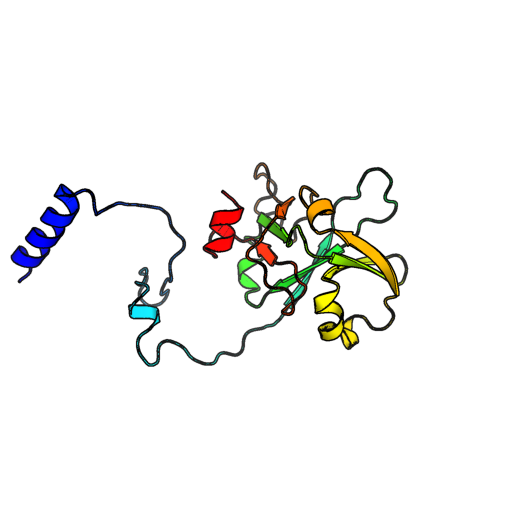749 N N . PRO A 1 92 ? -10.297 -7.273 -2.887 1.00 94.50 92 PRO A N 1
ATOM 750 C CA . PRO A 1 92 ? -11.748 -7.127 -3.067 1.00 94.50 92 PRO A CA 1
ATOM 751 C C . PRO A 1 92 ? -12.571 -8.202 -2.344 1.00 94.50 92 PRO A C 1
ATOM 753 O O . PRO A 1 92 ? -13.587 -7.897 -1.726 1.00 94.50 92 PRO A O 1
ATOM 756 N N . GLU A 1 93 ? -12.085 -9.445 -2.363 1.00 94.12 93 GLU A N 1
ATOM 757 C CA . GLU A 1 93 ? -12.762 -10.598 -1.759 1.00 94.12 93 GLU A CA 1
ATOM 758 C C . GLU A 1 93 ? -12.382 -10.851 -0.292 1.00 94.12 93 GLU A C 1
ATOM 760 O O . GLU A 1 93 ? -12.850 -11.823 0.299 1.00 94.12 93 GLU A O 1
ATOM 765 N N . ALA A 1 94 ? -11.527 -10.026 0.318 1.00 94.50 94 ALA A N 1
ATOM 766 C CA . ALA A 1 94 ? -11.133 -10.224 1.711 1.00 94.50 94 ALA A CA 1
ATOM 767 C C . ALA A 1 94 ? -12.139 -9.593 2.676 1.00 94.50 94 ALA A C 1
ATOM 769 O O . ALA A 1 94 ? -12.789 -8.597 2.351 1.00 94.50 94 ALA A O 1
ATOM 770 N N . ASP A 1 95 ? -12.240 -10.162 3.876 1.00 95.38 95 ASP A N 1
ATOM 771 C CA . ASP A 1 95 ? -13.089 -9.629 4.936 1.00 95.38 95 ASP A CA 1
ATOM 772 C C . ASP A 1 95 ? -12.271 -8.732 5.879 1.00 95.38 95 ASP A C 1
ATOM 774 O O . ASP A 1 95 ? -11.220 -9.115 6.405 1.00 95.38 95 ASP A O 1
ATOM 778 N N . TYR A 1 96 ? -12.781 -7.527 6.114 1.00 95.19 96 TYR A N 1
ATOM 779 C CA . TYR A 1 96 ? -12.174 -6.493 6.942 1.00 95.19 96 TYR A CA 1
ATOM 780 C C . TYR A 1 96 ? -13.007 -6.277 8.205 1.00 95.19 96 TYR A C 1
ATOM 782 O O . TYR A 1 96 ? -14.206 -6.002 8.148 1.00 95.19 96 TYR A O 1
ATOM 790 N N . ALA A 1 97 ? -12.379 -6.405 9.370 1.00 94.31 97 ALA A N 1
ATOM 791 C CA . ALA A 1 9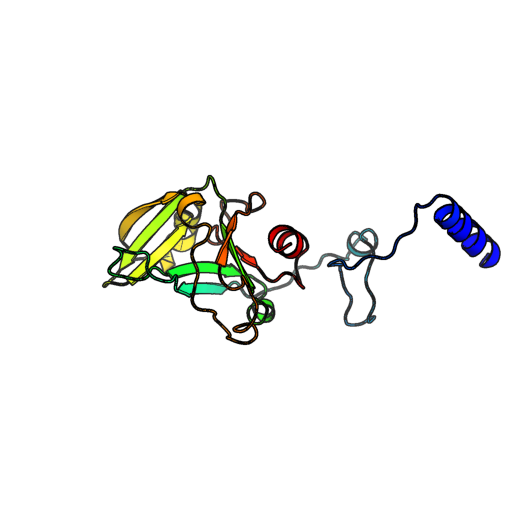7 ? -13.019 -6.184 10.656 1.00 94.31 97 ALA A CA 1
ATOM 792 C C . ALA A 1 97 ? -13.082 -4.687 10.975 1.00 94.31 97 ALA A C 1
ATOM 794 O O . ALA A 1 97 ? -12.062 -3.996 10.941 1.00 94.31 97 ALA A O 1
ATOM 795 N N . LEU A 1 98 ? -14.273 -4.214 11.345 1.00 93.88 98 LEU A N 1
ATOM 796 C CA . LEU A 1 98 ? -14.473 -2.896 11.935 1.00 93.88 98 LEU A CA 1
ATOM 797 C C . LEU A 1 98 ? -14.342 -3.021 13.455 1.00 93.88 98 LEU A C 1
ATOM 799 O O . LEU A 1 98 ? -15.103 -3.752 14.098 1.00 93.88 98 LEU A O 1
ATOM 803 N N . LEU A 1 99 ? -13.361 -2.327 14.017 1.00 94.00 99 LEU A N 1
ATOM 804 C CA . LEU A 1 99 ? -13.037 -2.324 15.436 1.00 94.00 99 LEU A CA 1
ATOM 805 C C . LEU A 1 99 ? -13.402 -0.974 16.050 1.00 94.00 99 LEU A C 1
ATOM 807 O O . LEU A 1 99 ? -13.134 0.059 15.446 1.00 94.00 99 LEU A O 1
ATOM 811 N N . GLU A 1 100 ? -13.952 -0.981 17.261 1.00 93.31 100 GLU A N 1
ATOM 812 C CA . GLU A 1 100 ? -14.300 0.220 18.020 1.00 93.31 100 GLU A CA 1
ATOM 813 C C . GLU A 1 100 ? -13.532 0.288 19.342 1.00 93.31 100 GLU A C 1
ATOM 815 O O . GLU A 1 100 ? -13.402 -0.713 20.054 1.00 93.31 100 GLU A O 1
ATOM 820 N N . LYS A 1 101 ? -13.047 1.487 19.682 1.00 92.12 101 LYS A N 1
ATOM 821 C CA . LYS A 1 101 ? -12.522 1.812 21.011 1.00 92.12 101 LYS A CA 1
ATOM 822 C C . LYS A 1 101 ? -12.729 3.291 21.309 1.00 92.12 101 LYS A C 1
ATOM 824 O O . LYS A 1 101 ? -12.168 4.149 20.635 1.00 92.12 101 LYS A O 1
ATOM 829 N N . GLY A 1 102 ? -13.521 3.595 22.337 1.00 85.69 102 GLY A N 1
ATOM 830 C CA . GLY A 1 102 ? -13.699 4.968 22.827 1.00 85.69 102 GLY A CA 1
ATOM 831 C C . GLY A 1 102 ? -14.226 5.955 21.777 1.00 85.69 102 GLY A C 1
ATOM 832 O O . GLY A 1 102 ? -13.815 7.111 21.786 1.00 85.69 102 GLY A O 1
ATOM 833 N N . GLY A 1 103 ? -15.093 5.503 20.863 1.00 84.56 103 GLY A N 1
ATOM 834 C CA . GLY A 1 103 ? -15.633 6.326 19.775 1.00 84.56 103 GLY A CA 1
ATOM 835 C C . GLY A 1 103 ? -14.714 6.476 18.555 1.00 84.56 103 GLY A C 1
ATOM 836 O O . GLY A 1 103 ? -15.043 7.228 17.641 1.00 84.56 103 GLY A O 1
ATOM 837 N N . GLU A 1 104 ? -13.578 5.773 18.507 1.00 90.00 104 GLU A N 1
ATOM 838 C CA . GLU A 1 104 ? -12.785 5.619 17.286 1.00 90.00 104 GLU A CA 1
ATOM 839 C C . GLU A 1 104 ? -13.088 4.296 16.585 1.00 90.00 104 GLU A C 1
ATOM 841 O O . GLU A 1 104 ? -13.237 3.262 17.237 1.00 90.00 104 GLU A O 1
ATOM 846 N N . HIS A 1 105 ? -13.101 4.325 15.249 1.00 93.44 105 HIS A N 1
ATOM 847 C CA . HIS A 1 105 ? -13.265 3.144 14.407 1.00 93.44 105 HIS A CA 1
ATOM 848 C C . HIS A 1 105 ? -12.004 2.848 13.604 1.00 93.44 105 HIS A C 1
ATOM 850 O O . HIS A 1 105 ? -11.542 3.712 12.855 1.00 93.44 105 HIS A O 1
ATOM 856 N N . TRP A 1 106 ? -11.477 1.629 13.712 1.00 94.81 106 TRP A N 1
ATOM 857 C CA . TRP A 1 106 ? -10.353 1.134 12.914 1.00 94.81 106 TRP A CA 1
ATOM 858 C C . TRP A 1 106 ? -10.784 -0.022 12.016 1.00 94.81 106 TRP A C 1
ATOM 860 O O . TRP A 1 106 ? -11.635 -0.826 12.387 1.00 94.81 106 TRP A O 1
ATOM 870 N N . ILE A 1 107 ? -10.173 -0.111 10.839 1.00 94.81 107 ILE A N 1
ATOM 871 C CA . ILE A 1 107 ? -10.407 -1.176 9.867 1.00 94.81 107 ILE A CA 1
ATOM 872 C C . ILE A 1 107 ? -9.084 -1.896 9.592 1.00 94.81 107 ILE A C 1
ATOM 874 O O . ILE A 1 107 ? -8.081 -1.265 9.251 1.00 94.81 107 ILE A O 1
ATOM 878 N N . ILE A 1 108 ? -9.106 -3.222 9.733 1.00 94.56 108 ILE A N 1
ATOM 879 C CA . ILE A 1 108 ? -7.988 -4.146 9.491 1.00 94.56 108 ILE A CA 1
ATOM 880 C C . ILE A 1 108 ? -8.525 -5.442 8.871 1.00 94.56 108 ILE A C 1
ATOM 882 O O . ILE A 1 108 ? -9.670 -5.807 9.134 1.00 94.56 108 ILE A O 1
ATOM 886 N N . ALA A 1 109 ? -7.733 -6.158 8.070 1.00 94.75 109 ALA A N 1
ATOM 887 C CA . ALA A 1 109 ? -8.123 -7.489 7.605 1.00 94.75 109 ALA A CA 1
ATOM 888 C C . ALA A 1 109 ? -8.360 -8.436 8.796 1.00 94.75 109 ALA A C 1
ATOM 890 O O . ALA A 1 109 ? -7.541 -8.511 9.718 1.00 94.75 109 ALA A O 1
ATOM 891 N N . ASP A 1 110 ? -9.474 -9.176 8.788 1.00 92.25 110 ASP A N 1
ATOM 892 C CA . ASP A 1 110 ? -9.851 -10.042 9.918 1.00 92.25 110 ASP A CA 1
ATOM 893 C C . ASP A 1 110 ? -8.825 -11.171 10.132 1.00 92.25 110 ASP A C 1
ATOM 895 O O . ASP A 1 110 ? -8.541 -11.542 11.272 1.00 92.25 110 ASP A O 1
ATOM 899 N N . SER A 1 111 ? -8.192 -11.640 9.049 1.00 90.81 111 SER A N 1
ATOM 900 C CA . SER A 1 111 ? -7.100 -12.624 9.069 1.00 90.81 111 SER A CA 1
ATOM 901 C C . SER A 1 111 ? -5.849 -12.122 9.796 1.00 90.81 111 SER A C 1
ATOM 903 O O . SER A 1 111 ? -5.186 -12.891 10.489 1.00 90.81 111 SER A O 1
ATOM 905 N N . SER A 1 112 ? -5.536 -10.829 9.679 1.00 88.19 112 SER A N 1
ATOM 906 C CA . SER A 1 112 ? -4.334 -10.219 10.261 1.00 88.19 112 SER A CA 1
ATOM 907 C C . SER A 1 112 ? -4.508 -9.816 11.727 1.00 88.19 112 SER A C 1
ATOM 909 O O . SER A 1 112 ? -3.529 -9.578 12.433 1.00 88.19 112 SER A O 1
ATOM 911 N N . ARG A 1 113 ? -5.746 -9.774 12.234 1.00 88.00 113 ARG A N 1
ATOM 912 C CA . ARG A 1 113 ? -6.062 -9.316 13.597 1.00 88.00 113 ARG A CA 1
ATOM 913 C C . ARG A 1 113 ? -5.325 -10.095 14.689 1.00 88.00 113 ARG A C 1
ATOM 915 O O . ARG A 1 113 ? -4.947 -9.510 15.700 1.00 88.00 113 ARG A O 1
ATOM 922 N N . ALA A 1 114 ? -5.114 -11.397 14.490 1.00 86.44 114 ALA A N 1
ATOM 923 C CA . ALA A 1 114 ? -4.407 -12.244 15.450 1.00 86.44 114 ALA A CA 1
ATOM 924 C C . ALA A 1 114 ? -2.948 -11.803 15.660 1.00 86.44 114 ALA A C 1
ATOM 926 O O . ALA A 1 114 ? -2.436 -11.903 16.772 1.00 86.44 114 ALA A O 1
ATOM 927 N N . HIS A 1 115 ? -2.303 -11.270 14.617 1.00 86.38 115 HIS A N 1
ATOM 928 C CA . HIS A 1 115 ? -0.928 -10.781 14.690 1.00 86.38 115 HIS A CA 1
ATOM 929 C C . HIS A 1 115 ? -0.818 -9.478 15.498 1.00 86.38 115 HIS A C 1
ATOM 931 O O . HIS A 1 115 ? 0.176 -9.258 16.180 1.00 86.38 115 HIS A O 1
ATOM 937 N N . TYR A 1 116 ? -1.880 -8.667 15.486 1.00 85.81 116 TYR A N 1
ATOM 938 C CA . TYR A 1 116 ? -1.975 -7.375 16.173 1.00 85.81 116 TYR A CA 1
ATOM 939 C C . TYR A 1 116 ? -2.716 -7.454 17.517 1.00 85.81 116 TYR A C 1
ATOM 941 O O . TYR A 1 116 ? -3.252 -6.461 18.005 1.00 85.81 116 TYR A O 1
ATOM 949 N N . ALA A 1 117 ? -2.816 -8.640 18.127 1.00 85.56 117 ALA A N 1
ATOM 950 C CA . ALA A 1 117 ? -3.640 -8.837 19.321 1.00 85.56 117 ALA A CA 1
ATOM 951 C C . ALA A 1 117 ? -3.213 -7.963 20.517 1.00 85.56 117 ALA A C 1
ATOM 953 O O . ALA A 1 117 ? -4.063 -7.580 21.317 1.00 85.56 117 ALA A O 1
ATOM 954 N N . LYS A 1 118 ? -1.918 -7.634 20.631 1.00 87.50 118 LYS A N 1
ATOM 955 C CA . LYS A 1 118 ? -1.390 -6.772 21.702 1.00 87.50 118 LYS A CA 1
ATOM 956 C C . LYS A 1 118 ? -1.749 -5.306 21.461 1.00 87.50 118 LYS A C 1
ATOM 958 O O . LYS A 1 118 ? -2.175 -4.605 22.368 1.00 87.50 118 LYS A O 1
ATOM 963 N N . GLU A 1 119 ? -1.603 -4.849 20.226 1.00 86.12 119 GLU A N 1
ATOM 964 C CA . GLU A 1 119 ? -1.880 -3.482 19.788 1.00 86.12 119 GLU A CA 1
ATOM 965 C C . GLU A 1 119 ? -3.387 -3.191 19.778 1.00 86.12 119 GLU A C 1
ATOM 967 O O . GLU A 1 119 ? -3.822 -2.065 20.024 1.00 86.12 119 GLU A O 1
ATOM 972 N N . LEU A 1 120 ? -4.189 -4.228 19.530 1.00 87.44 120 LEU A N 1
ATOM 973 C CA . LEU A 1 120 ? -5.647 -4.186 19.510 1.00 87.44 120 LEU A CA 1
ATOM 974 C C . LEU A 1 120 ? -6.278 -4.530 20.870 1.00 87.44 120 LEU A C 1
ATOM 976 O O . LEU A 1 120 ? -7.486 -4.763 20.953 1.00 87.44 120 LEU A O 1
ATOM 980 N N . GLU A 1 121 ? -5.509 -4.511 21.960 1.00 88.50 121 GLU A N 1
ATOM 981 C CA . GLU A 1 121 ? -6.056 -4.730 23.296 1.00 88.50 121 GLU A CA 1
ATOM 982 C C . GLU A 1 121 ? -7.082 -3.637 23.666 1.00 88.50 121 GLU A C 1
ATOM 984 O O . GLU A 1 121 ? -6.847 -2.424 23.559 1.00 88.50 121 GLU A O 1
ATOM 989 N N . GLY A 1 122 ? -8.273 -4.075 24.081 1.00 87.06 122 GLY A N 1
ATOM 990 C CA . GLY A 1 122 ? -9.401 -3.199 24.402 1.00 87.06 122 GLY A CA 1
ATOM 991 C C . GLY A 1 122 ? -10.182 -2.669 23.194 1.00 87.06 122 GLY A C 1
ATOM 992 O O . GLY A 1 122 ? -11.023 -1.794 23.382 1.00 87.06 122 GLY A O 1
ATOM 993 N N . TRP A 1 123 ? -9.922 -3.167 21.982 1.00 92.50 123 TRP A N 1
ATOM 994 C CA . TRP A 1 123 ? -10.765 -2.923 20.810 1.00 92.50 123 TRP A CA 1
ATOM 995 C C . TRP A 1 123 ? -11.841 -4.005 20.683 1.00 92.50 123 TRP A C 1
ATOM 997 O O . TRP A 1 123 ? -11.539 -5.199 20.735 1.00 92.50 123 TRP A O 1
ATOM 1007 N N . SER A 1 124 ? -13.095 -3.607 20.473 1.00 91.69 124 SER A N 1
ATOM 1008 C CA . SER A 1 124 ? -14.199 -4.538 20.216 1.00 91.69 124 SER A CA 1
ATOM 1009 C C . SER A 1 124 ? -14.523 -4.605 18.730 1.00 91.69 124 SER A C 1
ATOM 1011 O O . SER A 1 124 ? -14.671 -3.577 18.077 1.00 91.69 124 SER A O 1
ATOM 1013 N N . LYS A 1 125 ? -14.680 -5.815 18.185 1.00 93.31 125 LYS A N 1
ATOM 1014 C CA . LYS A 1 125 ? -15.190 -6.000 16.820 1.00 93.31 125 LYS A CA 1
ATOM 1015 C C . LYS A 1 125 ? -16.677 -5.663 16.800 1.00 93.31 125 LYS A C 1
ATOM 1017 O O . LYS A 1 125 ? -17.463 -6.345 17.450 1.00 93.31 125 LYS A O 1
ATOM 1022 N N . VAL A 1 126 ? -17.037 -4.629 16.049 1.00 92.44 126 VAL A N 1
ATOM 1023 C CA . VAL A 1 126 ? -18.416 -4.128 15.933 1.00 92.44 126 VAL A CA 1
ATOM 1024 C C . VAL A 1 126 ? -19.038 -4.424 14.573 1.00 92.44 126 VAL A C 1
ATOM 1026 O O . VAL A 1 126 ? -20.254 -4.362 14.427 1.00 92.44 126 VAL A O 1
ATOM 1029 N N . GLY A 1 127 ? -18.226 -4.810 13.584 1.00 91.12 127 GLY A N 1
ATOM 1030 C CA . GLY A 1 127 ? -18.716 -5.175 12.260 1.00 91.12 127 GLY A CA 1
ATOM 1031 C C . GLY A 1 127 ? -17.697 -5.920 11.403 1.00 91.12 127 GLY A C 1
ATOM 1032 O O . GLY A 1 127 ? -16.532 -6.093 11.775 1.00 91.12 127 GLY A O 1
ATOM 1033 N N . LEU A 1 128 ? -18.169 -6.362 10.240 1.00 94.38 128 LEU A N 1
ATOM 1034 C CA . LEU A 1 128 ? -17.380 -6.973 9.177 1.00 94.38 128 LEU A CA 1
ATOM 1035 C C . LEU A 1 128 ? -17.781 -6.317 7.853 1.00 94.38 128 LEU A C 1
ATOM 1037 O O . LEU A 1 128 ? -18.968 -6.111 7.614 1.00 94.38 128 LEU A O 1
ATOM 1041 N N . LEU A 1 129 ? -16.794 -5.986 7.030 1.00 93.56 129 LEU A N 1
ATOM 1042 C CA . LEU A 1 129 ? -16.949 -5.327 5.737 1.00 93.56 129 LEU A CA 1
ATOM 1043 C C . LEU A 1 129 ? -16.235 -6.157 4.677 1.00 93.56 129 LEU A C 1
ATOM 1045 O O . LEU A 1 129 ? -15.153 -6.685 4.938 1.00 93.56 129 LEU A O 1
ATOM 1049 N N . LYS A 1 130 ? -16.789 -6.234 3.470 1.00 95.56 130 LYS A N 1
ATOM 1050 C CA . LYS A 1 130 ? -16.061 -6.798 2.333 1.00 95.56 130 LYS A CA 1
ATOM 1051 C C . LYS A 1 130 ? -15.082 -5.768 1.776 1.00 95.56 130 LYS A C 1
ATOM 1053 O O . LYS A 1 130 ? -15.390 -4.577 1.739 1.00 95.56 130 LYS A O 1
ATOM 1058 N N . GLY A 1 131 ? -13.918 -6.200 1.292 1.00 93.25 131 GLY A N 1
ATOM 1059 C CA . GLY A 1 131 ? -12.948 -5.309 0.647 1.00 93.25 131 GLY A CA 1
ATOM 1060 C C . GLY A 1 131 ? -13.561 -4.507 -0.501 1.00 93.25 131 GLY A C 1
ATOM 1061 O O . GLY A 1 131 ? -13.313 -3.309 -0.623 1.00 93.25 131 G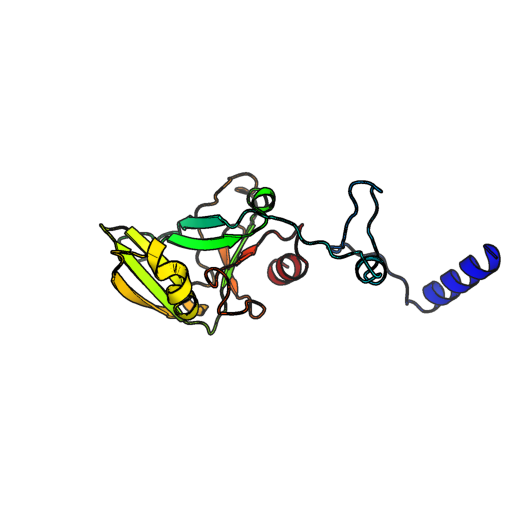LY A O 1
ATOM 1062 N N . SER A 1 132 ? -14.465 -5.124 -1.266 1.00 94.88 132 SER A N 1
ATOM 1063 C CA . SER A 1 132 ? -15.255 -4.471 -2.315 1.00 94.88 132 SER A CA 1
ATOM 1064 C C . SER A 1 132 ? -16.069 -3.260 -1.841 1.00 94.88 132 SER A C 1
ATOM 1066 O O . SER A 1 132 ? -16.337 -2.365 -2.635 1.00 94.88 132 SER A O 1
ATOM 1068 N N . GLU A 1 133 ? -16.460 -3.200 -0.565 1.00 93.00 133 GLU A N 1
ATOM 1069 C CA . GLU A 1 133 ? -17.197 -2.063 0.008 1.00 93.00 133 GLU A CA 1
ATOM 1070 C C . GLU A 1 133 ? -16.293 -0.868 0.342 1.00 93.00 133 GLU A C 1
ATOM 1072 O O . GLU A 1 133 ? -16.780 0.257 0.503 1.00 93.00 133 GLU A O 1
ATOM 1077 N N . LEU A 1 134 ? -14.985 -1.106 0.469 1.00 92.88 134 LEU A N 1
ATOM 1078 C CA . LEU A 1 134 ? -13.981 -0.078 0.737 1.00 92.88 134 LEU A CA 1
ATOM 1079 C C . LEU A 1 134 ? -13.464 0.564 -0.553 1.00 92.88 134 LEU A C 1
ATOM 1081 O O . LEU A 1 134 ? -13.052 1.721 -0.521 1.00 92.88 134 LEU A O 1
ATOM 1085 N N . ILE A 1 135 ? -13.507 -0.155 -1.677 1.00 94.62 135 ILE A N 1
ATOM 1086 C CA . ILE A 1 135 ? -13.038 0.337 -2.977 1.00 94.62 135 ILE A CA 1
ATOM 1087 C C . ILE A 1 135 ? -13.826 1.587 -3.393 1.00 94.62 135 ILE A C 1
ATOM 1089 O O . ILE A 1 135 ? -15.049 1.656 -3.280 1.00 94.62 135 ILE A O 1
ATOM 1093 N N . GLY A 1 136 ? -13.104 2.598 -3.872 1.00 92.88 136 GLY A N 1
ATOM 1094 C CA . GLY A 1 136 ? -13.645 3.891 -4.284 1.00 92.88 136 GLY A CA 1
ATOM 1095 C C . GLY A 1 136 ? -13.863 4.882 -3.138 1.00 92.88 136 GLY A C 1
ATOM 1096 O O . GLY A 1 136 ? -14.189 6.039 -3.403 1.00 92.88 136 GLY A O 1
ATOM 1097 N N . ARG A 1 137 ? -13.664 4.487 -1.871 1.00 92.94 137 ARG A N 1
ATOM 1098 C CA . ARG A 1 137 ? -13.694 5.439 -0.751 1.00 92.94 137 ARG A CA 1
ATOM 1099 C C . ARG A 1 137 ? -12.474 6.353 -0.821 1.00 92.94 137 ARG A C 1
ATOM 1101 O O . ARG A 1 137 ? -11.361 5.889 -1.052 1.00 92.94 137 ARG A O 1
ATOM 1108 N N . SER A 1 138 ? -12.682 7.646 -0.601 1.00 92.94 138 SER A N 1
ATOM 1109 C CA . SER A 1 138 ? -11.599 8.621 -0.474 1.00 92.94 138 SER A CA 1
ATOM 1110 C C . SER A 1 138 ? -11.103 8.712 0.970 1.00 92.94 138 SER A C 1
ATOM 1112 O O . SER A 1 138 ? -11.831 8.377 1.912 1.00 92.94 138 SER A O 1
ATOM 1114 N N . TYR A 1 139 ? -9.869 9.175 1.159 1.00 93.94 139 TYR A N 1
ATOM 1115 C CA . TYR A 1 139 ? -9.255 9.332 2.477 1.00 93.94 139 TYR A CA 1
ATOM 1116 C C . TYR A 1 139 ? -8.423 10.612 2.599 1.00 93.94 139 TYR A C 1
ATOM 1118 O O . TYR A 1 139 ? -8.001 11.203 1.609 1.00 93.94 139 TYR A O 1
ATOM 1126 N N . GLU A 1 140 ? -8.180 11.026 3.842 1.00 92.94 140 GLU A N 1
ATOM 1127 C CA . GLU A 1 140 ? -7.328 12.163 4.179 1.00 92.94 140 GLU A CA 1
ATOM 1128 C C . GLU A 1 140 ? -5.845 11.766 4.021 1.00 92.94 140 GLU A C 1
ATOM 1130 O O . GLU A 1 140 ? -5.398 10.823 4.688 1.00 92.94 140 GLU A O 1
ATOM 1135 N N . PRO A 1 141 ? -5.071 12.434 3.144 1.00 92.94 141 PRO A N 1
ATOM 1136 C CA . PRO A 1 141 ? -3.679 12.077 2.897 1.00 92.94 141 PRO A CA 1
ATOM 1137 C C . PRO A 1 141 ? -2.791 12.340 4.115 1.00 92.94 141 PRO A C 1
ATOM 1139 O O . PRO A 1 141 ? -2.970 13.329 4.822 1.00 92.94 141 PRO A O 1
ATOM 1142 N N . LEU A 1 142 ? -1.761 11.508 4.309 1.00 91.00 142 LEU A N 1
ATOM 1143 C CA . LEU A 1 142 ? -0.736 11.753 5.337 1.00 91.00 142 L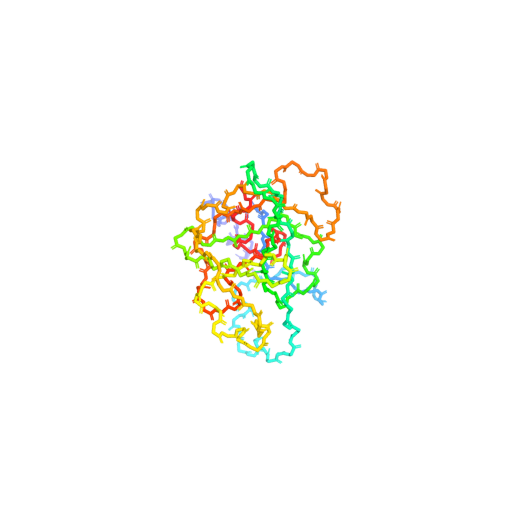EU A CA 1
ATOM 1144 C C . LEU A 1 142 ? 0.081 13.012 5.039 1.00 91.00 142 LEU A C 1
ATOM 1146 O O . LEU A 1 142 ? 0.416 13.774 5.943 1.00 91.00 142 LEU A O 1
ATOM 1150 N N . PHE A 1 143 ? 0.401 13.213 3.760 1.00 91.50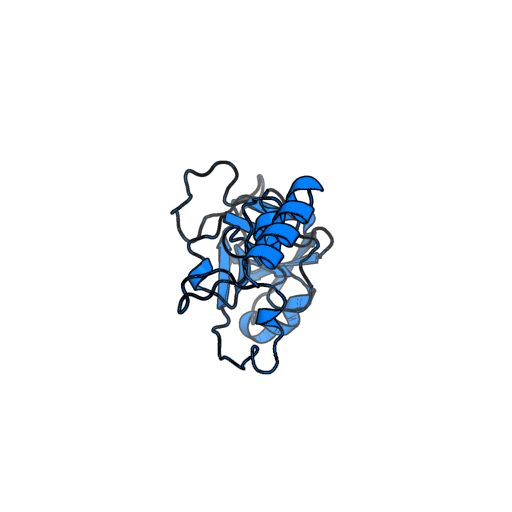 143 PHE A N 1
ATOM 1151 C CA . PHE A 1 143 ? 1.132 14.370 3.271 1.00 91.50 143 PHE A CA 1
ATOM 1152 C C . PHE A 1 143 ? 0.415 14.949 2.047 1.00 91.50 143 PHE A C 1
ATOM 1154 O O . PHE A 1 143 ? 0.191 14.226 1.076 1.00 91.50 143 PHE A O 1
ATOM 1161 N N . PRO A 1 144 ? 0.083 16.250 2.030 1.00 87.38 144 PRO A N 1
ATOM 1162 C CA . PRO A 1 144 ? -0.713 16.849 0.961 1.00 87.38 144 PRO A CA 1
ATOM 1163 C C . PRO A 1 144 ? 0.108 17.208 -0.294 1.00 87.38 144 PRO A C 1
ATOM 1165 O O . PRO A 1 144 ? -0.299 18.079 -1.059 1.00 87.38 144 PRO A O 1
ATOM 1168 N N . PHE A 1 145 ? 1.261 16.569 -0.534 1.00 87.69 145 PHE A N 1
ATOM 1169 C CA . PHE A 1 145 ? 2.153 16.904 -1.658 1.00 87.69 145 PHE A CA 1
ATOM 1170 C C . PHE A 1 145 ? 1.496 16.711 -3.031 1.00 87.69 145 PHE A C 1
ATOM 1172 O O . PHE A 1 145 ? 1.806 17.443 -3.967 1.00 87.69 145 PHE A O 1
ATOM 1179 N N . PHE A 1 146 ? 0.554 15.772 -3.123 1.00 85.38 146 PHE A N 1
ATOM 1180 C CA . PHE A 1 146 ? -0.197 15.455 -4.339 1.00 85.38 146 PHE A CA 1
ATOM 1181 C C . PHE A 1 146 ? -1.683 15.813 -4.215 1.00 85.38 146 PHE A C 1
ATOM 1183 O O . PHE A 1 146 ? -2.512 15.273 -4.936 1.00 85.38 146 PHE A O 1
ATOM 1190 N N . ALA A 1 147 ? -2.049 16.726 -3.303 1.00 79.69 147 ALA A N 1
ATOM 1191 C CA . ALA A 1 147 ? -3.443 17.119 -3.048 1.00 79.69 147 ALA A CA 1
ATOM 1192 C C . ALA A 1 147 ? -4.188 17.641 -4.292 1.00 79.69 147 ALA A C 1
ATOM 1194 O O . ALA A 1 147 ? -5.414 17.613 -4.332 1.00 79.69 147 ALA A O 1
ATOM 1195 N N . THR A 1 148 ? -3.457 18.117 -5.302 1.00 81.94 148 THR A N 1
ATOM 1196 C CA . THR A 1 148 ? -4.006 18.609 -6.573 1.00 81.94 148 THR A CA 1
ATOM 1197 C C . THR A 1 148 ? -4.118 17.533 -7.654 1.00 81.94 148 THR A C 1
ATOM 1199 O O . THR A 1 148 ? -4.639 17.820 -8.730 1.00 81.94 148 THR A O 1
ATOM 1202 N N . SER A 1 149 ? -3.628 16.316 -7.409 1.00 81.44 149 SER A N 1
ATOM 1203 C CA . SER A 1 149 ? -3.693 15.218 -8.370 1.00 81.44 149 SER A CA 1
ATOM 1204 C C . SER A 1 149 ? -5.125 14.710 -8.520 1.00 81.44 149 SER A C 1
ATOM 1206 O O . SER A 1 149 ? -5.783 14.336 -7.548 1.00 81.44 149 SER A O 1
ATOM 1208 N N . GLU A 1 150 ? -5.607 14.661 -9.759 1.00 75.75 150 GLU A N 1
ATOM 1209 C CA . GLU A 1 150 ? -6.905 14.066 -10.065 1.00 75.75 150 GLU A CA 1
ATOM 1210 C C . GLU A 1 150 ? -6.892 12.565 -9.732 1.00 75.75 150 GLU A C 1
ATOM 1212 O O . GLU A 1 150 ? -5.922 11.867 -10.019 1.00 75.75 150 GLU A O 1
ATOM 1217 N N . LYS A 1 151 ? -7.982 12.065 -9.131 1.00 82.19 151 LYS A N 1
ATOM 1218 C CA . LYS A 1 151 ? -8.172 10.649 -8.746 1.00 82.19 151 LYS A CA 1
ATOM 1219 C C . LYS A 1 151 ? -7.155 10.088 -7.732 1.00 82.19 151 LYS A C 1
ATOM 1221 O O . LYS A 1 151 ? -7.060 8.873 -7.592 1.00 82.19 151 LYS A O 1
ATOM 1226 N N . ALA A 1 152 ? -6.434 10.939 -7.003 1.00 88.00 152 ALA A N 1
ATOM 1227 C CA . ALA A 1 152 ? -5.582 10.514 -5.893 1.00 88.00 152 ALA A CA 1
ATOM 1228 C C . ALA A 1 152 ? -6.374 10.327 -4.585 1.00 88.00 152 ALA A C 1
ATOM 1230 O O . ALA A 1 152 ? -7.507 10.787 -4.441 1.00 88.00 152 ALA A O 1
ATOM 1231 N N . PHE A 1 153 ? -5.737 9.666 -3.619 1.00 93.06 153 PHE A N 1
ATOM 1232 C CA . PHE A 1 153 ? -6.223 9.416 -2.260 1.00 93.06 153 PHE A CA 1
ATOM 1233 C C . PHE A 1 153 ? -7.551 8.665 -2.211 1.00 93.06 153 PHE A C 1
ATOM 1235 O O . PHE A 1 153 ? -8.484 9.010 -1.479 1.00 93.06 153 PHE A O 1
ATOM 1242 N N . VAL A 1 154 ? -7.611 7.602 -3.010 1.00 93.81 154 VAL A N 1
ATOM 1243 C CA . VAL A 1 154 ? -8.730 6.664 -3.077 1.00 93.81 154 VAL A CA 1
ATOM 1244 C C . VAL A 1 154 ? -8.277 5.252 -2.733 1.00 93.81 154 VAL A C 1
ATOM 1246 O O . VAL A 1 154 ? -7.112 4.886 -2.896 1.00 93.81 154 VAL A O 1
ATOM 1249 N N . VAL A 1 155 ? -9.215 4.449 -2.248 1.00 95.44 155 VAL A N 1
ATOM 1250 C CA . VAL A 1 155 ? -9.008 3.020 -2.031 1.00 95.44 155 VAL A CA 1
ATOM 1251 C C . VAL A 1 155 ? -9.249 2.267 -3.344 1.00 95.44 155 VAL A C 1
ATOM 1253 O O . VAL A 1 155 ? -10.305 2.403 -3.962 1.00 95.44 155 VAL A O 1
ATOM 1256 N N . LEU A 1 156 ? -8.283 1.456 -3.758 1.00 95.50 156 LEU A N 1
ATOM 1257 C CA . LEU A 1 156 ? -8.272 0.645 -4.971 1.00 95.50 156 LEU A CA 1
ATOM 1258 C C . LEU A 1 156 ? -8.372 -0.847 -4.631 1.00 95.50 156 LEU A C 1
ATOM 1260 O O . LEU A 1 156 ? -8.051 -1.280 -3.524 1.00 95.50 156 LEU A O 1
ATOM 1264 N N . GLY A 1 157 ? -8.820 -1.644 -5.599 1.00 94.75 157 GLY A N 1
ATOM 1265 C CA . GLY A 1 157 ? -8.801 -3.101 -5.492 1.00 94.75 157 GLY A CA 1
ATOM 1266 C C . GLY A 1 157 ? -7.449 -3.664 -5.925 1.00 94.75 157 GLY A C 1
ATOM 1267 O O . GLY A 1 157 ? -7.026 -3.419 -7.049 1.00 94.75 157 GLY A O 1
ATOM 1268 N N . GLY A 1 158 ? -6.797 -4.444 -5.063 1.00 91.25 158 GLY A N 1
ATOM 1269 C CA . GLY A 1 158 ? -5.534 -5.123 -5.356 1.00 91.25 158 GLY A CA 1
ATOM 1270 C C . GLY A 1 158 ? -5.625 -6.618 -5.068 1.00 91.25 158 GLY A C 1
ATOM 1271 O O . GLY A 1 158 ? -5.541 -7.032 -3.916 1.00 91.25 158 GLY A O 1
ATOM 1272 N N . ALA A 1 159 ? -5.779 -7.443 -6.107 1.00 87.94 159 ALA A N 1
ATOM 1273 C CA . ALA A 1 159 ? -5.814 -8.906 -5.962 1.00 87.94 159 ALA A CA 1
ATOM 1274 C C . ALA A 1 159 ? -4.434 -9.525 -5.653 1.00 87.94 159 ALA A C 1
ATOM 1276 O O . ALA A 1 159 ? -4.354 -10.690 -5.283 1.00 87.94 159 ALA A O 1
ATOM 1277 N N . PHE A 1 160 ? -3.356 -8.747 -5.794 1.00 87.25 160 PHE A N 1
ATOM 1278 C CA . PHE A 1 160 ? -1.984 -9.149 -5.468 1.00 87.25 160 PHE A CA 1
ATOM 1279 C C . PHE A 1 160 ? -1.699 -9.163 -3.955 1.00 87.25 160 PHE A C 1
ATOM 1281 O O . PHE A 1 160 ? -0.646 -9.623 -3.527 1.00 87.25 160 PHE A O 1
ATOM 1288 N N . ILE A 1 161 ? -2.613 -8.628 -3.140 1.00 88.50 161 ILE A N 1
ATOM 1289 C CA . ILE A 1 161 ? -2.416 -8.495 -1.697 1.00 88.50 161 ILE A CA 1
ATOM 1290 C C . ILE A 1 161 ? -2.565 -9.862 -1.037 1.00 88.50 161 ILE A C 1
ATOM 1292 O O . ILE A 1 161 ? -3.660 -10.425 -0.981 1.00 88.50 161 ILE A O 1
ATOM 1296 N N . GLU A 1 162 ? -1.470 -10.361 -0.477 1.00 84.75 162 GLU A N 1
ATOM 1297 C CA . GLU A 1 162 ? -1.472 -11.578 0.323 1.00 84.75 162 GLU A CA 1
ATOM 1298 C C . GLU A 1 162 ? -2.032 -11.307 1.727 1.00 84.75 162 GLU A C 1
ATOM 1300 O O . GLU A 1 162 ? -1.655 -10.357 2.416 1.00 84.75 162 GLU A O 1
ATOM 1305 N N . LEU A 1 163 ? -2.969 -12.153 2.158 1.00 83.44 163 LEU A N 1
ATOM 1306 C CA . LEU A 1 163 ? -3.589 -12.059 3.476 1.00 83.44 163 LEU A CA 1
ATOM 1307 C C . LEU A 1 163 ? -2.786 -12.880 4.488 1.00 83.44 163 LEU A C 1
ATOM 1309 O O . LEU A 1 163 ? -2.527 -14.059 4.265 1.00 83.44 163 LEU A O 1
ATOM 1313 N N . GLY A 1 164 ? -2.460 -12.281 5.635 1.00 74.19 164 GLY A N 1
ATOM 1314 C CA . GLY A 1 164 ? -1.756 -12.958 6.732 1.00 74.19 164 GLY A CA 1
ATOM 1315 C C . GLY A 1 164 ? -0.481 -12.251 7.184 1.00 74.19 164 GLY A C 1
ATOM 1316 O O . GLY A 1 164 ? -0.070 -12.443 8.327 1.00 74.19 164 GLY A O 1
ATOM 1317 N N . GLU A 1 165 ? 0.078 -11.375 6.347 1.00 75.50 165 GLU A N 1
ATOM 1318 C CA . GLU A 1 165 ? 1.163 -10.462 6.714 1.00 75.50 165 GLU A CA 1
ATOM 1319 C C . GLU A 1 165 ? 0.691 -9.002 6.694 1.00 75.50 165 GLU A C 1
ATOM 1321 O O . GLU A 1 165 ? -0.188 -8.608 5.922 1.00 75.50 165 GLU A O 1
ATOM 1326 N N . GLY A 1 166 ? 1.234 -8.192 7.606 1.00 87.38 166 GLY A N 1
ATOM 1327 C CA . GLY A 1 166 ? 0.786 -6.814 7.805 1.00 87.38 166 GLY A CA 1
ATOM 1328 C C . GLY A 1 166 ? -0.706 -6.720 8.142 1.00 87.38 166 GLY A C 1
ATOM 1329 O O . GLY A 1 166 ? -1.288 -7.614 8.754 1.00 87.38 166 GLY A O 1
ATOM 1330 N N . THR A 1 167 ? -1.351 -5.628 7.741 1.00 91.06 167 THR A N 1
ATOM 1331 C CA . THR A 1 167 ? -2.757 -5.328 8.072 1.00 91.06 167 THR A CA 1
ATOM 1332 C C . THR A 1 167 ? -3.763 -5.765 7.001 1.00 91.06 167 THR A C 1
ATOM 1334 O O . THR A 1 167 ? -4.965 -5.547 7.173 1.00 91.06 167 THR A O 1
ATOM 1337 N N . GLY A 1 168 ? -3.294 -6.343 5.887 1.00 90.88 168 GLY A N 1
ATOM 1338 C CA . GLY A 1 168 ? -4.105 -6.630 4.694 1.00 90.88 168 GLY A CA 1
ATOM 1339 C C . GLY A 1 168 ? -4.549 -5.383 3.915 1.00 90.88 168 GLY A C 1
ATOM 1340 O O . GLY A 1 168 ? -5.471 -5.455 3.101 1.00 90.88 168 GLY A O 1
ATOM 1341 N N . VAL A 1 169 ? -3.916 -4.236 4.177 1.00 94.12 169 VAL A N 1
ATOM 1342 C CA . VAL A 1 169 ? -4.061 -2.988 3.417 1.00 94.12 169 VAL A CA 1
ATOM 1343 C C . VAL A 1 169 ? -2.666 -2.519 3.035 1.00 94.12 169 VAL A C 1
ATOM 1345 O O . VAL A 1 169 ? -1.794 -2.393 3.900 1.00 94.12 169 VAL A O 1
ATOM 1348 N N . VAL A 1 170 ? -2.471 -2.231 1.753 1.00 94.25 170 VAL A N 1
ATOM 1349 C CA . VAL A 1 170 ? -1.182 -1.794 1.208 1.00 94.25 170 VAL A CA 1
ATOM 1350 C C . VAL A 1 170 ? -1.272 -0.318 0.850 1.00 94.25 170 VAL A C 1
ATOM 1352 O O . VAL A 1 170 ? -2.230 0.119 0.215 1.00 94.25 170 VAL A O 1
ATOM 1355 N N . HIS A 1 171 ? -0.293 0.474 1.282 1.00 95.00 171 HIS A N 1
ATOM 1356 C CA . HIS A 1 171 ? -0.166 1.853 0.815 1.00 95.00 171 HIS A CA 1
ATOM 1357 C C . HIS A 1 171 ? 0.484 1.839 -0.574 1.00 95.00 171 HIS A C 1
ATOM 1359 O O . HIS A 1 171 ? 1.447 1.112 -0.784 1.00 95.00 171 HIS A O 1
ATOM 1365 N N . ILE A 1 172 ? -0.065 2.601 -1.519 1.00 94.62 172 ILE A N 1
ATOM 1366 C CA . ILE A 1 172 ? 0.342 2.561 -2.926 1.00 94.62 172 ILE A CA 1
ATOM 1367 C C . ILE A 1 172 ? 1.140 3.814 -3.268 1.00 94.62 172 ILE A C 1
ATOM 1369 O O . ILE A 1 172 ? 0.626 4.936 -3.171 1.00 94.62 172 ILE A O 1
ATOM 1373 N N . ALA A 1 173 ? 2.386 3.606 -3.686 1.00 93.31 173 ALA A N 1
ATOM 1374 C CA . ALA A 1 173 ? 3.326 4.618 -4.145 1.00 93.31 173 ALA A CA 1
ATOM 1375 C C . ALA A 1 173 ? 3.847 4.236 -5.554 1.00 93.31 173 ALA A C 1
ATOM 1377 O O . ALA A 1 173 ? 4.912 3.626 -5.682 1.00 93.31 173 ALA A O 1
ATOM 1378 N N . PRO A 1 174 ? 3.136 4.625 -6.635 1.00 89.56 174 PRO A N 1
ATOM 1379 C CA . PRO A 1 174 ? 3.347 4.114 -8.001 1.00 89.56 174 PRO A CA 1
ATOM 1380 C C . PRO A 1 174 ? 4.757 4.278 -8.579 1.00 89.56 174 PRO A C 1
ATOM 1382 O O . PRO A 1 174 ? 5.138 3.567 -9.499 1.00 89.56 174 PRO A O 1
ATOM 1385 N N . ALA A 1 175 ? 5.551 5.21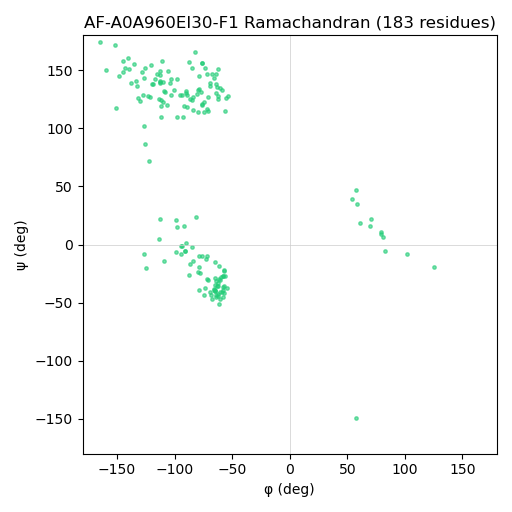5 -8.061 1.00 88.75 175 ALA A N 1
ATOM 1386 C CA . ALA A 1 175 ? 6.926 5.429 -8.511 1.00 88.75 175 ALA A CA 1
ATOM 1387 C C . ALA A 1 175 ? 7.935 4.405 -7.945 1.00 88.75 175 ALA A C 1
ATOM 1389 O O . ALA A 1 175 ? 9.088 4.399 -8.376 1.00 88.75 175 ALA A O 1
ATOM 1390 N N . PHE A 1 176 ? 7.535 3.573 -6.975 1.00 89.56 176 PHE A N 1
ATOM 1391 C CA . PHE A 1 176 ? 8.453 2.739 -6.187 1.00 89.56 176 PHE A CA 1
ATOM 1392 C C . PHE A 1 176 ? 8.110 1.245 -6.167 1.00 89.56 176 PHE A C 1
ATOM 1394 O O . PHE A 1 176 ? 8.934 0.460 -5.697 1.00 89.56 176 PHE A O 1
ATOM 1401 N N . GLY A 1 177 ? 6.952 0.841 -6.694 1.00 88.06 177 GLY A N 1
ATOM 1402 C CA . GLY A 1 177 ? 6.533 -0.559 -6.794 1.00 88.06 177 GLY A CA 1
ATOM 1403 C C . GLY A 1 177 ? 5.979 -0.884 -8.179 1.00 88.06 177 GLY A C 1
ATOM 1404 O O . GLY A 1 177 ? 5.283 -0.067 -8.776 1.00 88.06 177 GLY A O 1
ATOM 1405 N N . GLU A 1 178 ? 6.295 -2.070 -8.701 1.00 87.62 178 GLU A N 1
ATOM 1406 C CA . GLU A 1 178 ? 5.739 -2.537 -9.980 1.00 87.62 178 GLU A CA 1
ATOM 1407 C C . GLU A 1 178 ? 4.231 -2.796 -9.860 1.00 87.62 178 GLU A C 1
ATOM 1409 O O . GLU A 1 178 ? 3.462 -2.288 -10.675 1.00 87.62 178 GLU A O 1
ATOM 1414 N N . ASP A 1 179 ? 3.803 -3.491 -8.802 1.00 88.62 179 ASP A N 1
ATOM 1415 C CA . ASP A 1 179 ? 2.382 -3.725 -8.516 1.00 88.62 179 ASP A CA 1
ATOM 1416 C C . ASP A 1 179 ? 1.645 -2.413 -8.203 1.00 88.62 179 ASP A C 1
ATOM 1418 O O . ASP A 1 179 ? 0.541 -2.183 -8.698 1.00 88.62 179 ASP A O 1
ATOM 1422 N N . ASP A 1 180 ? 2.286 -1.504 -7.460 1.00 90.38 180 ASP A N 1
ATOM 1423 C CA . ASP A 1 180 ? 1.770 -0.162 -7.181 1.00 90.38 180 ASP A CA 1
ATOM 1424 C C . ASP A 1 180 ? 1.517 0.627 -8.471 1.00 90.38 180 ASP A C 1
ATOM 1426 O O . ASP A 1 180 ? 0.474 1.265 -8.622 1.00 90.38 180 ASP A O 1
ATOM 1430 N N . MET A 1 181 ? 2.469 0.579 -9.409 1.00 88.94 181 MET A N 1
ATOM 1431 C CA . MET A 1 181 ? 2.339 1.205 -10.721 1.00 88.94 181 MET A CA 1
ATOM 1432 C C . MET A 1 181 ? 1.215 0.558 -11.529 1.00 88.94 181 MET A C 1
ATOM 1434 O O . MET A 1 181 ? 0.429 1.275 -12.139 1.00 88.94 181 MET A O 1
ATOM 1438 N N . ALA A 1 182 ? 1.121 -0.773 -11.524 1.00 88.75 182 ALA A N 1
ATOM 1439 C CA . ALA A 1 182 ? 0.116 -1.509 -12.282 1.00 88.75 182 ALA A CA 1
ATOM 1440 C C . ALA A 1 182 ? -1.314 -1.243 -11.787 1.00 88.75 182 ALA A C 1
ATOM 1442 O O . ALA A 1 182 ? -2.228 -1.130 -12.597 1.00 88.75 182 ALA A O 1
ATOM 1443 N N . VAL A 1 183 ? -1.516 -1.119 -10.472 1.00 87.56 183 VAL A N 1
ATOM 1444 C CA . VAL A 1 183 ? -2.838 -0.838 -9.884 1.00 87.56 183 VAL A CA 1
ATOM 1445 C C . VAL A 1 183 ? -3.242 0.632 -10.015 1.00 87.56 183 VAL A C 1
ATOM 1447 O O . VAL A 1 183 ? -4.434 0.936 -10.008 1.00 87.56 183 VAL A O 1
ATOM 1450 N N . ALA A 1 184 ? -2.280 1.545 -10.150 1.00 85.25 184 ALA A N 1
ATOM 1451 C CA . ALA A 1 184 ? -2.538 2.979 -10.281 1.00 85.25 184 ALA A CA 1
ATOM 1452 C C . ALA A 1 184 ? -2.621 3.498 -11.734 1.00 85.25 184 ALA A C 1
ATOM 1454 O O . ALA A 1 184 ? -2.831 4.699 -11.919 1.00 85.25 184 ALA A O 1
ATOM 1455 N N . GLN A 1 185 ? -2.435 2.636 -12.743 1.00 78.75 185 GLN A N 1
ATOM 1456 C CA . GLN A 1 185 ? -2.610 2.954 -14.172 1.00 78.75 185 GLN A CA 1
ATOM 1457 C C . GLN A 1 185 ? -4.080 2.919 -14.601 1.00 78.75 185 GLN A C 1
ATOM 1459 O O . GLN A 1 185 ? -4.463 3.811 -15.395 1.00 78.75 185 GLN A O 1
#

Mean predicted aligned error: 6.03 Å

Nearest PDB structures (foldseek):
  8c9d-assembly1_A  TM=8.753E-01  e=1.457E-14  Priestia megaterium
  1udz-assembly2_B  TM=8.866E-01  e=2.923E-13  Thermus thermophilus
  8c8u-assembly1_A  TM=7.974E-01  e=1.457E-14  Priestia megaterium
  8c9g-assembly1_A  TM=8.856E-01  e=5.390E-13  Priestia megaterium
  1wny-assembly1_A  TM=8.839E-01  e=6.476E-13  Thermus thermophilus

Sequence (185 aa):
YMESTMWAFKQLWDKGLVYEGYRVVPYSWAAQTPLSHFETRLDNSYRSRQDPALTVTFKLHPKHGESIAPKLLAWTTTPWTLPSNLALAVHPEADYALLEKGGEHWIIADSSRAHYAKELEGWSKVGLLKGSELIGRSYEPLFPFFATSEKAFVVLGGAFIELGEGTGVVHIAPAFGEDDMAVAQ